Protein AF-A0A944TTB0-F1 (afdb_monomer_lite)

Radius of gyration: 48.48 Å; chains: 1; bounding box: 102×84×119 Å

Secondary structure (DSSP, 8-state):
------S-HHHHHHHHHHHHHHHHHHHHTS----------PPPPPPPPPPPPPTT--------------------------S----------HHHHHHHHHHHHHHHHHHHHHHHHHHHHHHHSTTSHHHHHHHHHHHHHHHHHHHHHHHHHHHHHHHHHHHHH-HHHHHHHHHHHH----TT---------------

Foldseek 3Di:
DDDDDDDCVVVVVVVVVVVVVVVVVVVVVPDDDDDDDDDDDDDDDDDDDDDDDPVPDDPPDPDDDDDDDPDDDDDPPDDDDDDDDPDPPPPDVVNVVVVVVVVVVVVVVVVVVVVVVVVCQCPPCVHPVNVVVVVVVVVVVVVVVVVVVVVVVVVVVVVVCCVPPPVSVQVCCCVPVVDDDPPDDDDDDPPDPPPPDD

pLDDT: mean 72.45, std 17.3, range [36.44, 96.12]

Sequence (198 aa):
MDASFESSAPKSRLQKAVERNRAKQARRGSTSPAPPKKSWSLPKRPTRKSVARAGDVEFEDTSRPALRSRARATGNVSYQTASSPPARKRYSAAATNAASKSIDFLIKGIWIFAFILILRLIFSGGGVLDYYHQQKAYQEKLGDFTSIGIENQELVIENEKIRHNKRFQKKLVRDHLGFIASDEFLILFPKGKGKKSI

Structure (mmCIF, N/CA/C/O backbone):
data_AF-A0A944TTB0-F1
#
_entry.id   AF-A0A944TTB0-F1
#
loop_
_atom_site.group_PDB
_atom_site.id
_atom_site.type_symbol
_atom_site.label_atom_id
_atom_site.label_alt_id
_atom_site.label_comp_id
_atom_site.label_asym_id
_atom_site.label_entity_id
_atom_site.label_seq_id
_atom_site.pdbx_PDB_ins_code
_atom_site.Cartn_x
_atom_site.Cartn_y
_atom_site.Cartn_z
_atom_site.occupancy
_atom_site.B_iso_or_equiv
_atom_site.auth_seq_id
_atom_site.auth_comp_id
_atom_site.auth_asym_id
_atom_site.auth_atom_id
_atom_site.pdbx_PDB_model_num
ATOM 1 N N . MET A 1 1 ? -5.629 -36.376 34.197 1.00 42.94 1 MET A N 1
ATOM 2 C CA . MET A 1 1 ? -4.837 -37.060 33.160 1.00 42.94 1 MET A CA 1
ATOM 3 C C . MET A 1 1 ? -5.826 -37.530 32.110 1.00 42.94 1 MET A C 1
ATOM 5 O O . MET A 1 1 ? -6.865 -38.042 32.499 1.00 42.94 1 MET A O 1
ATOM 9 N N . ASP A 1 2 ? -5.496 -37.257 30.848 1.00 36.44 2 ASP A N 1
ATOM 10 C CA . ASP A 1 2 ? -6.114 -37.729 29.595 1.00 36.44 2 ASP A CA 1
ATOM 11 C C . ASP A 1 2 ? -7.466 -37.088 29.204 1.00 36.44 2 ASP A C 1
ATOM 13 O O . ASP A 1 2 ? -8.487 -37.306 29.839 1.00 36.44 2 ASP A O 1
ATOM 17 N N . ALA A 1 3 ? -7.535 -36.094 28.309 1.00 43.66 3 ALA A N 1
ATOM 18 C CA . ALA A 1 3 ? -7.149 -35.995 26.886 1.00 43.66 3 ALA A CA 1
ATOM 19 C C . ALA A 1 3 ? -8.325 -36.275 25.918 1.00 43.66 3 ALA A C 1
ATOM 21 O O . ALA A 1 3 ? -8.622 -37.404 25.559 1.00 43.66 3 ALA A O 1
ATOM 22 N N . SER A 1 4 ? -8.948 -35.178 25.473 1.00 49.94 4 SER A N 1
ATOM 23 C CA . SER A 1 4 ? -9.151 -34.804 24.063 1.00 49.94 4 SER A CA 1
ATOM 24 C C . SER A 1 4 ? -9.665 -35.832 23.040 1.00 49.94 4 SER A C 1
ATOM 26 O O . SER A 1 4 ? -8.866 -36.483 22.378 1.00 49.94 4 SER A O 1
ATOM 28 N N . PHE A 1 5 ? -10.964 -35.787 22.731 1.00 48.12 5 PHE A N 1
ATOM 29 C CA . PHE A 1 5 ? -11.544 -35.899 21.374 1.00 48.12 5 PHE A CA 1
ATOM 30 C C . PHE A 1 5 ? -13.051 -35.621 21.544 1.00 48.12 5 PHE A C 1
ATOM 32 O O . PHE A 1 5 ? -13.672 -36.216 22.405 1.00 48.12 5 PHE A O 1
ATOM 39 N N . GLU A 1 6 ? -13.714 -34.654 20.906 1.00 52.66 6 GLU A N 1
ATOM 40 C CA . GLU A 1 6 ? -14.209 -34.797 19.537 1.00 52.66 6 GLU A CA 1
ATOM 41 C C . GLU A 1 6 ? -14.986 -33.514 19.148 1.00 52.66 6 GLU A C 1
ATOM 43 O O . GLU A 1 6 ? -16.137 -33.308 19.514 1.00 52.66 6 GLU A O 1
ATOM 48 N N . SER A 1 7 ? -14.337 -32.589 18.434 1.00 49.16 7 SER A N 1
ATOM 49 C CA . SER A 1 7 ? -14.981 -31.401 17.823 1.00 49.16 7 SER A CA 1
ATOM 50 C C . SER A 1 7 ? -14.286 -31.007 16.501 1.00 49.16 7 SER A C 1
ATOM 52 O O . SER A 1 7 ? -14.245 -29.856 16.069 1.00 49.16 7 SER A O 1
ATOM 54 N N . SER A 1 8 ? -13.680 -31.995 15.831 1.00 55.75 8 SER A N 1
ATOM 55 C CA . SER A 1 8 ? -12.834 -31.798 14.639 1.00 55.75 8 SER A CA 1
ATOM 56 C C . SER A 1 8 ? -13.488 -32.263 13.325 1.00 55.75 8 SER A C 1
ATOM 58 O O . SER A 1 8 ? -12.935 -32.072 12.245 1.00 55.75 8 SER A O 1
ATOM 60 N N . ALA A 1 9 ? -14.692 -32.842 13.356 1.00 57.81 9 ALA A N 1
ATOM 61 C CA . ALA A 1 9 ? -15.311 -33.418 12.157 1.00 57.81 9 ALA A CA 1
ATOM 62 C C . ALA A 1 9 ? -15.652 -32.402 11.033 1.00 57.81 9 ALA A C 1
ATOM 64 O O . ALA A 1 9 ? -15.358 -32.694 9.870 1.00 57.81 9 ALA A O 1
ATOM 65 N N . PRO A 1 10 ? -16.224 -31.205 11.300 1.00 57.25 10 PRO A N 1
ATOM 66 C CA . PRO A 1 10 ? -16.542 -30.259 10.225 1.00 57.25 10 PRO A CA 1
ATOM 67 C C . PRO A 1 10 ? -15.304 -29.494 9.732 1.00 57.25 10 PRO A C 1
ATOM 69 O O . PRO A 1 10 ? -15.173 -29.241 8.533 1.00 57.25 10 PRO A O 1
ATOM 72 N N . LYS A 1 11 ? -14.355 -29.188 10.629 1.00 62.72 11 LYS A N 1
ATOM 73 C CA . LYS A 1 11 ? -13.096 -28.508 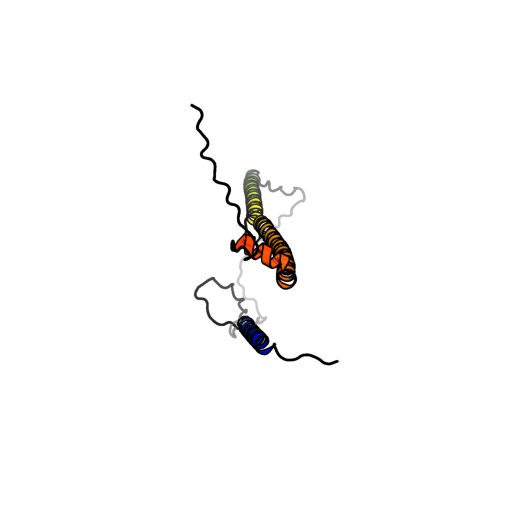10.285 1.00 62.72 11 LYS A CA 1
ATOM 74 C C . LYS A 1 11 ? -12.167 -29.414 9.471 1.00 62.72 11 LYS A C 1
ATOM 76 O O . LYS A 1 11 ? -11.606 -28.947 8.481 1.00 62.72 11 LYS A O 1
ATOM 81 N N . SER A 1 12 ? -12.084 -30.710 9.794 1.00 67.75 12 SER A N 1
ATOM 82 C CA . SER A 1 12 ? -11.282 -31.659 9.007 1.00 67.75 12 SER A CA 1
ATOM 83 C C . SER A 1 12 ? -11.890 -31.930 7.629 1.00 67.75 12 SER A C 1
ATOM 85 O O . SER A 1 12 ? -11.157 -32.058 6.650 1.00 67.75 12 SER A O 1
ATOM 87 N N . ARG A 1 13 ? -13.228 -31.937 7.501 1.00 70.94 13 ARG A N 1
ATOM 88 C CA . ARG A 1 13 ? -13.914 -32.042 6.200 1.00 70.94 13 ARG A CA 1
ATOM 89 C C . ARG A 1 13 ? -13.636 -30.837 5.304 1.00 70.94 13 ARG A C 1
ATOM 91 O O . ARG A 1 13 ? -13.361 -31.029 4.120 1.00 70.94 13 ARG A O 1
ATOM 98 N N . LEU A 1 14 ? -13.660 -29.624 5.862 1.00 77.69 14 LEU A N 1
ATOM 99 C CA . LEU A 1 14 ? -13.344 -28.400 5.123 1.00 77.69 14 LEU A CA 1
ATOM 100 C C . LEU A 1 14 ? -11.871 -28.382 4.683 1.00 77.69 14 LEU A C 1
ATOM 102 O O . LEU A 1 14 ? -11.581 -28.146 3.513 1.00 77.69 14 LEU A O 1
ATOM 106 N N . GLN A 1 15 ? -10.947 -28.726 5.585 1.00 79.69 15 GLN A N 1
ATOM 107 C CA . GLN A 1 15 ? -9.518 -28.834 5.273 1.00 79.69 15 GLN A CA 1
ATOM 108 C C . GLN A 1 15 ? -9.253 -29.895 4.198 1.00 79.69 15 GLN A C 1
ATOM 110 O O . GLN A 1 15 ? -8.575 -29.617 3.214 1.00 79.69 15 GLN A O 1
ATOM 115 N N . LYS A 1 16 ? -9.890 -31.068 4.296 1.00 84.75 16 LYS A N 1
ATOM 116 C CA . LYS A 1 16 ? -9.790 -32.138 3.292 1.00 84.75 16 LYS A CA 1
ATOM 117 C C . LYS A 1 16 ? -10.358 -31.727 1.927 1.00 84.75 16 LYS A C 1
ATOM 119 O O . LYS A 1 16 ? -9.854 -32.173 0.896 1.00 84.75 16 LYS A O 1
ATOM 124 N N . ALA A 1 17 ? -11.383 -30.872 1.892 1.00 79.38 17 ALA A N 1
ATOM 125 C CA . ALA A 1 17 ? -11.927 -30.319 0.651 1.00 79.38 17 ALA A CA 1
ATOM 126 C C . ALA A 1 17 ? -10.980 -29.288 0.009 1.00 79.38 17 ALA A C 1
ATOM 128 O O . ALA A 1 17 ? -10.779 -29.314 -1.209 1.00 79.38 17 ALA A O 1
ATOM 129 N N . VAL A 1 18 ? -10.356 -28.430 0.821 1.00 84.06 18 VAL A N 1
ATOM 130 C CA . VAL A 1 18 ? -9.364 -27.438 0.375 1.00 84.06 18 VAL A CA 1
ATOM 131 C C . VAL A 1 18 ? -8.094 -28.124 -0.144 1.00 84.06 18 VAL A C 1
ATOM 133 O O . VAL A 1 18 ? -7.641 -27.809 -1.245 1.00 84.06 18 VAL A O 1
ATOM 136 N N . GLU A 1 19 ? -7.586 -29.132 0.569 1.00 85.00 19 GLU A N 1
ATOM 137 C CA . GLU A 1 19 ? -6.427 -29.949 0.173 1.00 85.00 19 GLU A CA 1
ATOM 138 C C . GLU A 1 19 ? -6.661 -30.626 -1.190 1.00 85.00 19 GLU A C 1
ATOM 140 O O . GLU A 1 19 ? -5.833 -30.567 -2.103 1.00 85.00 19 GLU A O 1
ATOM 145 N N . ARG A 1 20 ? -7.856 -31.205 -1.378 1.00 82.38 20 ARG A N 1
ATOM 146 C CA . ARG A 1 20 ? -8.256 -31.856 -2.632 1.00 82.38 20 ARG A CA 1
ATOM 147 C C . ARG A 1 20 ? -8.339 -30.865 -3.798 1.00 82.38 20 ARG A C 1
ATOM 149 O O . ARG A 1 20 ? -7.977 -31.226 -4.918 1.00 82.38 20 ARG A O 1
ATOM 156 N N . ASN A 1 21 ? -8.802 -29.635 -3.569 1.00 85.69 21 ASN A N 1
ATOM 157 C CA . ASN A 1 21 ? -8.844 -28.601 -4.610 1.00 85.69 21 ASN A CA 1
ATOM 158 C C . ASN A 1 21 ? -7.447 -28.084 -4.970 1.00 85.69 21 ASN A C 1
ATOM 160 O O . ASN A 1 21 ? -7.147 -27.907 -6.152 1.00 85.69 21 ASN A O 1
ATOM 164 N N . ARG A 1 22 ? -6.562 -27.932 -3.982 1.00 84.62 22 ARG A N 1
ATOM 165 C CA . ARG A 1 22 ? -5.162 -27.545 -4.199 1.00 84.62 22 ARG A CA 1
ATOM 166 C C . ARG A 1 22 ? -4.407 -28.590 -5.027 1.00 84.62 22 ARG A C 1
ATOM 168 O O . ARG A 1 22 ? -3.727 -28.238 -5.988 1.00 84.62 22 ARG A O 1
ATOM 175 N N . ALA A 1 23 ? -4.620 -29.878 -4.748 1.00 80.31 23 ALA A N 1
ATOM 176 C CA . ALA A 1 23 ? -4.063 -30.978 -5.541 1.00 80.31 23 ALA A CA 1
ATOM 177 C C . ALA A 1 23 ? -4.594 -31.009 -6.990 1.00 80.31 23 ALA A C 1
ATOM 179 O O . ALA A 1 23 ? -3.847 -31.302 -7.926 1.00 80.31 23 ALA A O 1
ATOM 180 N N . LYS A 1 24 ? -5.874 -30.665 -7.204 1.00 78.12 24 LYS A N 1
ATOM 181 C CA . LYS A 1 24 ? -6.459 -30.533 -8.552 1.00 78.12 24 LYS A CA 1
ATOM 182 C C . LYS A 1 24 ? -5.853 -29.369 -9.340 1.00 78.12 24 LYS A C 1
ATOM 184 O O . LYS A 1 24 ? -5.654 -29.507 -10.544 1.00 78.12 24 LYS A O 1
ATOM 189 N N . GLN A 1 25 ? -5.540 -28.249 -8.687 1.00 71.81 25 GLN A N 1
ATOM 190 C CA . GLN A 1 25 ? -4.887 -27.107 -9.336 1.00 71.81 25 GLN A CA 1
ATOM 191 C C . GLN A 1 25 ? -3.411 -27.384 -9.649 1.00 71.81 25 GLN A C 1
ATOM 193 O O . GLN A 1 25 ? -2.968 -27.074 -10.751 1.00 71.81 25 GLN A O 1
ATOM 198 N N . ALA A 1 26 ? -2.683 -28.063 -8.758 1.00 71.31 26 ALA A N 1
ATOM 199 C CA . ALA A 1 26 ? -1.299 -28.475 -9.008 1.00 71.31 26 ALA A CA 1
ATOM 200 C C . ALA A 1 26 ? -1.175 -29.422 -10.218 1.00 71.31 26 ALA A C 1
ATOM 202 O O . ALA A 1 26 ? -0.253 -29.297 -11.019 1.00 71.31 26 ALA A O 1
ATOM 203 N N . ARG A 1 27 ? -2.153 -30.318 -10.415 1.00 66.62 27 ARG A N 1
ATOM 204 C CA . ARG A 1 27 ? -2.207 -31.222 -11.578 1.00 66.62 27 ARG A CA 1
ATOM 205 C C . ARG A 1 27 ? -2.592 -30.542 -12.895 1.00 66.62 27 ARG A C 1
ATOM 207 O O . ARG A 1 27 ? -2.283 -31.076 -13.953 1.00 66.62 27 ARG A O 1
ATOM 214 N N . ARG A 1 28 ? -3.227 -29.364 -12.860 1.00 60.84 28 ARG A N 1
ATOM 215 C CA . ARG A 1 28 ? -3.479 -28.549 -14.066 1.00 60.84 28 ARG A CA 1
ATOM 216 C C . ARG A 1 28 ? -2.238 -27.777 -14.528 1.00 60.84 28 ARG A C 1
ATOM 218 O O . ARG A 1 28 ? -2.239 -27.274 -15.644 1.00 60.84 28 ARG A O 1
ATOM 225 N N . GLY A 1 29 ? -1.188 -27.708 -13.705 1.00 57.62 29 GLY A N 1
ATOM 226 C CA . GLY A 1 29 ? 0.079 -27.058 -14.046 1.00 57.62 29 GLY A CA 1
ATOM 227 C C . GLY A 1 29 ? 1.073 -27.928 -14.825 1.00 57.62 29 GLY A C 1
ATOM 228 O O . GLY A 1 29 ? 2.077 -27.396 -15.284 1.00 57.62 29 GLY A O 1
ATOM 229 N N . SER A 1 30 ? 0.832 -29.237 -14.991 1.00 62.19 30 SER A N 1
ATOM 230 C CA . SER A 1 30 ? 1.854 -30.170 -15.503 1.00 62.19 30 SER A CA 1
ATOM 231 C C . SER A 1 30 ? 1.468 -31.017 -16.722 1.00 62.19 30 SER A C 1
ATOM 233 O O . SER A 1 30 ? 2.174 -31.975 -17.027 1.00 62.19 30 SER A O 1
ATOM 235 N N . THR A 1 31 ? 0.418 -30.681 -17.484 1.00 46.56 31 THR A N 1
ATOM 236 C CA . THR A 1 31 ? 0.226 -31.232 -18.846 1.00 46.56 31 THR A CA 1
ATOM 237 C C . THR A 1 31 ? -0.669 -30.320 -19.696 1.00 46.56 31 THR A C 1
ATOM 239 O O . THR A 1 31 ? -1.863 -30.202 -19.438 1.00 46.56 31 THR A O 1
ATOM 242 N N . SER A 1 32 ? -0.093 -29.675 -20.715 1.00 58.41 32 SER A N 1
ATOM 243 C CA . SER A 1 32 ? -0.820 -29.037 -21.831 1.00 58.41 32 SER A CA 1
ATOM 244 C C . SER A 1 32 ? -0.973 -30.046 -22.978 1.00 58.41 32 SER A C 1
ATOM 246 O O . SER A 1 32 ? -0.049 -30.841 -23.177 1.00 58.41 32 SER A O 1
ATOM 248 N N . PRO A 1 33 ? -2.120 -30.098 -23.687 1.00 53.12 33 PRO A N 1
ATOM 249 C CA . PRO A 1 33 ? -2.152 -29.676 -25.113 1.00 53.12 33 PRO A CA 1
ATOM 250 C C . PRO A 1 33 ? -3.535 -29.067 -25.517 1.00 53.12 33 PRO A C 1
ATOM 252 O O . PRO A 1 33 ? -4.515 -29.309 -24.825 1.00 53.12 33 PRO A O 1
ATOM 255 N N . ALA A 1 34 ? -3.809 -28.270 -26.566 1.00 49.34 34 ALA A N 1
ATOM 256 C CA . ALA A 1 34 ? -3.260 -27.957 -27.902 1.00 49.34 34 ALA A CA 1
ATOM 257 C C . ALA A 1 34 ? -3.913 -26.623 -28.429 1.00 49.34 34 ALA A C 1
ATOM 259 O O . ALA A 1 34 ? -4.622 -25.969 -27.667 1.00 49.34 34 ALA A O 1
ATOM 260 N N . PRO A 1 35 ? -3.881 -26.278 -29.740 1.00 51.03 35 PRO A N 1
ATOM 261 C CA . PRO A 1 35 ? -2.804 -25.678 -30.534 1.00 51.03 35 PRO A CA 1
ATOM 262 C C . PRO A 1 35 ? -3.027 -24.172 -30.874 1.00 51.03 35 PRO A C 1
ATOM 264 O O . PRO A 1 35 ? -4.168 -23.719 -30.988 1.00 51.03 35 PRO A O 1
ATOM 267 N N . PRO A 1 36 ? -1.961 -23.395 -31.159 1.00 50.88 36 PRO A N 1
ATOM 268 C CA . PRO A 1 36 ? -2.070 -22.041 -31.709 1.00 50.88 36 PRO A CA 1
ATOM 269 C C . PRO A 1 36 ? -2.152 -22.026 -33.250 1.00 50.88 36 PRO A C 1
ATOM 271 O O . PRO A 1 36 ? -1.361 -22.668 -33.943 1.00 50.88 36 PRO A O 1
ATOM 274 N N . LYS A 1 37 ? -3.090 -21.243 -33.804 1.00 51.69 37 LYS A N 1
ATOM 275 C CA . LYS A 1 37 ? -3.159 -20.898 -35.236 1.00 51.69 37 LYS A CA 1
ATOM 276 C C . LYS A 1 37 ? -2.364 -19.613 -35.520 1.00 51.69 37 LYS A C 1
ATOM 278 O O . LYS A 1 37 ? -2.639 -18.605 -34.884 1.00 51.69 37 LYS A O 1
ATOM 283 N N . LYS A 1 38 ? -1.515 -19.680 -36.566 1.00 43.84 38 LYS A N 1
ATOM 284 C CA . LYS A 1 38 ? -0.894 -18.605 -37.388 1.00 43.84 38 LYS A CA 1
ATOM 285 C C . LYS A 1 38 ? 0.007 -17.586 -36.661 1.00 43.84 38 LYS A C 1
ATOM 287 O O . LYS A 1 38 ? -0.393 -16.990 -35.682 1.00 43.84 38 LYS A O 1
ATOM 292 N N . SER A 1 39 ? 1.190 -17.198 -37.127 1.00 51.62 39 SER A N 1
ATOM 293 C CA . SER A 1 39 ? 2.118 -17.638 -38.179 1.00 51.62 39 SER A CA 1
ATOM 294 C C . SER A 1 39 ? 3.292 -16.656 -38.092 1.00 51.62 39 SER A C 1
ATOM 296 O O . SER A 1 39 ? 3.154 -15.530 -38.558 1.00 51.62 39 SER A O 1
ATOM 298 N N . TRP A 1 40 ? 4.413 -17.045 -37.486 1.00 44.84 40 TRP A N 1
ATOM 299 C CA . TRP A 1 40 ? 5.688 -16.332 -37.614 1.00 44.84 40 TRP A CA 1
ATOM 300 C C . TRP A 1 40 ? 6.760 -17.356 -37.993 1.00 44.84 40 TRP A C 1
ATOM 302 O O . TRP A 1 40 ? 6.832 -18.454 -37.446 1.00 44.84 40 TRP A O 1
ATOM 312 N N . SER A 1 41 ? 7.496 -17.003 -39.038 1.00 57.00 41 SER A N 1
ATOM 313 C CA . SER A 1 41 ? 8.452 -17.793 -39.811 1.00 57.00 41 SER A CA 1
ATOM 314 C C . SER A 1 41 ? 9.549 -18.466 -38.981 1.00 57.00 41 SER A C 1
ATOM 316 O O . SER A 1 41 ? 10.217 -17.813 -38.181 1.00 57.00 41 SER A O 1
ATOM 318 N N . LEU A 1 42 ? 9.788 -19.753 -39.250 1.00 54.38 42 LEU A N 1
ATOM 319 C CA . LEU A 1 42 ? 10.921 -20.521 -38.725 1.00 54.38 42 LEU A CA 1
ATOM 320 C C . LEU A 1 42 ? 12.261 -20.110 -39.376 1.00 54.38 42 LEU A C 1
ATOM 322 O O . LEU A 1 42 ? 12.286 -19.742 -40.553 1.00 54.38 42 LEU A O 1
ATOM 326 N N . PRO A 1 43 ? 13.386 -20.243 -38.647 1.00 55.84 43 PRO A N 1
ATOM 327 C CA . PRO A 1 43 ? 14.730 -20.045 -39.180 1.00 55.84 43 PRO A CA 1
ATOM 328 C C . PRO A 1 43 ? 15.150 -21.185 -40.125 1.00 55.84 43 PRO A C 1
ATOM 330 O O . PRO A 1 43 ? 14.714 -22.331 -39.997 1.00 55.84 43 PRO A O 1
ATOM 333 N N . LYS A 1 44 ? 16.025 -20.852 -41.086 1.00 51.75 44 LYS A N 1
ATOM 334 C CA . LYS A 1 44 ? 16.599 -21.759 -42.095 1.00 51.75 44 LYS A CA 1
ATOM 335 C C . LYS A 1 44 ? 17.172 -23.035 -41.464 1.00 51.75 44 LYS A C 1
ATOM 337 O O . LYS A 1 44 ? 18.087 -22.993 -40.647 1.00 51.75 44 LYS A O 1
ATOM 342 N N . ARG A 1 45 ? 16.675 -24.174 -41.942 1.00 56.56 45 ARG A N 1
ATOM 343 C CA . ARG A 1 45 ? 17.214 -25.520 -41.716 1.00 56.56 45 ARG A CA 1
ATOM 344 C C . ARG A 1 45 ? 18.630 -25.616 -42.321 1.00 56.56 45 ARG A C 1
ATOM 346 O O . ARG A 1 45 ? 18.789 -25.206 -43.472 1.00 56.56 45 ARG A O 1
ATOM 353 N N . PRO A 1 46 ? 19.646 -26.165 -41.631 1.00 59.00 46 PRO A N 1
ATOM 354 C CA . PRO A 1 46 ? 20.928 -26.449 -42.267 1.00 59.00 46 PRO A CA 1
ATOM 355 C C . PRO A 1 46 ? 20.746 -27.584 -43.282 1.00 59.00 46 PRO A C 1
ATOM 357 O O . PRO A 1 46 ? 20.293 -28.682 -42.949 1.00 59.00 46 PRO A O 1
ATOM 360 N N . THR A 1 47 ? 21.062 -27.306 -44.542 1.00 59.53 47 THR A N 1
ATOM 361 C CA . THR A 1 47 ? 21.081 -28.293 -45.619 1.00 59.53 47 THR A CA 1
ATOM 362 C C . THR A 1 47 ? 22.286 -29.217 -45.439 1.00 59.53 47 THR A C 1
ATOM 364 O O . THR A 1 47 ? 23.432 -28.775 -45.371 1.00 59.53 47 THR A O 1
ATOM 367 N N . ARG A 1 48 ? 22.039 -30.530 -45.361 1.00 56.88 48 ARG A N 1
ATOM 368 C CA . ARG A 1 48 ? 23.090 -31.540 -45.541 1.00 56.88 48 ARG A CA 1
ATOM 369 C C . ARG A 1 48 ? 23.622 -31.423 -46.973 1.00 56.88 48 ARG A C 1
ATOM 371 O O . ARG A 1 48 ? 22.830 -31.406 -47.912 1.00 56.88 48 ARG A O 1
ATOM 378 N N . LYS A 1 49 ? 24.945 -31.349 -47.134 1.00 59.50 49 LYS A N 1
ATOM 379 C CA . LYS A 1 49 ? 25.613 -31.465 -48.439 1.00 59.50 49 LYS A CA 1
ATOM 380 C C . LYS A 1 49 ? 25.267 -32.834 -49.040 1.00 59.50 49 LYS A C 1
ATOM 382 O O . LYS A 1 49 ? 25.375 -33.841 -48.342 1.00 59.50 49 LYS A O 1
ATOM 387 N N . SER A 1 50 ? 24.815 -32.872 -50.292 1.00 61.22 50 SER A N 1
ATOM 388 C CA . SER A 1 50 ? 24.580 -34.127 -51.009 1.00 61.22 50 SER A CA 1
ATOM 389 C C . SER A 1 50 ? 25.913 -34.807 -51.316 1.00 61.22 50 SER A C 1
ATOM 391 O O . SER A 1 50 ? 26.841 -34.155 -51.791 1.00 61.22 50 SER A O 1
ATOM 393 N N . VAL A 1 51 ? 25.996 -36.107 -51.049 1.00 62.41 51 VAL A N 1
ATOM 394 C CA . VAL A 1 51 ? 27.113 -36.967 -51.462 1.00 62.41 51 VAL A CA 1
ATOM 395 C C . VAL A 1 51 ? 27.045 -37.168 -52.983 1.00 62.41 51 VAL A C 1
ATOM 397 O O . VAL A 1 51 ? 25.945 -37.210 -53.540 1.00 62.41 51 VAL A O 1
ATOM 400 N N . ALA A 1 52 ? 28.209 -37.229 -53.635 1.00 57.72 52 ALA A N 1
ATOM 401 C CA . ALA A 1 52 ? 28.374 -37.319 -55.086 1.00 57.72 52 ALA A CA 1
ATOM 402 C C . ALA A 1 52 ? 27.506 -38.424 -55.721 1.00 57.72 52 ALA A C 1
ATOM 404 O O . ALA A 1 52 ? 27.375 -39.520 -55.172 1.00 57.72 52 ALA A O 1
ATOM 405 N N . ARG A 1 53 ? 26.905 -38.129 -56.881 1.00 69.94 53 ARG A N 1
ATOM 406 C CA . ARG A 1 53 ? 26.204 -39.123 -57.704 1.00 69.94 53 ARG A CA 1
ATOM 407 C C . ARG A 1 53 ? 27.224 -39.883 -58.551 1.00 69.94 53 ARG A C 1
ATOM 409 O O . ARG A 1 53 ? 28.228 -39.317 -58.965 1.00 69.94 53 ARG A O 1
ATOM 416 N N . ALA A 1 54 ? 26.928 -41.146 -58.854 1.00 59.22 54 ALA A N 1
ATOM 417 C CA . ALA A 1 54 ? 27.798 -42.082 -59.576 1.00 59.22 54 ALA A CA 1
ATOM 418 C C . ALA A 1 54 ? 28.159 -41.691 -61.034 1.00 59.22 54 ALA A C 1
ATOM 420 O O . ALA A 1 54 ? 28.734 -42.506 -61.743 1.00 59.22 54 ALA A O 1
ATOM 421 N N . GLY A 1 55 ? 27.822 -40.477 -61.486 1.00 61.78 55 GLY A N 1
ATOM 422 C CA . GLY A 1 55 ? 28.205 -39.930 -62.792 1.00 61.78 55 GLY A CA 1
ATOM 423 C C . GLY A 1 55 ? 29.236 -38.795 -62.737 1.00 61.78 55 GLY A C 1
ATOM 424 O O . GLY A 1 55 ? 29.715 -38.400 -63.789 1.00 61.78 55 GLY A O 1
ATOM 425 N N . ASP A 1 56 ? 29.596 -38.299 -61.544 1.00 59.59 56 ASP A N 1
ATOM 426 C CA . ASP A 1 56 ? 30.476 -37.125 -61.376 1.00 59.59 56 ASP A CA 1
ATOM 427 C C . ASP A 1 56 ? 31.870 -37.489 -60.828 1.00 59.59 56 ASP A C 1
ATOM 429 O O . ASP A 1 56 ? 32.543 -36.667 -60.207 1.00 59.59 56 ASP A O 1
ATOM 433 N N . VAL A 1 57 ? 32.308 -38.736 -61.019 1.00 55.50 57 VAL A N 1
ATOM 434 C CA . VAL A 1 57 ? 33.659 -39.181 -60.643 1.00 55.50 57 VAL A CA 1
ATOM 435 C C . VAL A 1 57 ? 34.468 -39.374 -61.921 1.00 55.50 57 VAL A C 1
ATOM 437 O O . VAL A 1 57 ? 34.633 -40.487 -62.412 1.00 55.50 57 VAL A O 1
ATOM 440 N N . GLU A 1 58 ? 34.912 -38.264 -62.506 1.00 55.84 58 GLU A N 1
ATOM 441 C CA . GLU A 1 58 ? 35.887 -38.291 -63.594 1.00 55.84 58 GLU A CA 1
ATOM 442 C C . GLU A 1 58 ? 37.244 -38.666 -62.980 1.00 55.84 58 GLU A C 1
ATOM 444 O O . GLU A 1 58 ? 37.826 -37.911 -62.199 1.00 55.84 58 GLU A O 1
ATOM 449 N N . PHE A 1 59 ? 37.691 -39.895 -63.242 1.00 45.25 59 PHE A N 1
ATOM 450 C CA . PHE A 1 59 ? 39.016 -40.360 -62.854 1.00 45.25 59 PHE A CA 1
ATOM 451 C C . PHE A 1 59 ? 40.049 -39.613 -63.702 1.00 45.25 59 PHE A C 1
ATOM 453 O O . PHE A 1 59 ? 40.049 -39.724 -64.927 1.00 45.25 59 PHE A O 1
ATOM 460 N N . GLU A 1 60 ? 40.917 -38.845 -63.045 1.00 49.59 60 GLU A N 1
ATOM 461 C CA . GLU A 1 60 ? 42.097 -38.234 -63.656 1.00 49.59 60 GLU A CA 1
ATOM 462 C C . GLU A 1 60 ? 43.039 -39.352 -64.123 1.00 49.59 60 GLU A C 1
ATOM 464 O O . GLU A 1 60 ? 43.856 -39.869 -63.360 1.00 49.59 60 GLU A O 1
ATOM 469 N N . ASP A 1 61 ? 42.888 -39.765 -65.380 1.00 40.50 61 ASP A N 1
ATOM 470 C CA . ASP A 1 61 ? 43.803 -40.699 -66.016 1.00 40.50 61 ASP A CA 1
ATOM 471 C C . ASP A 1 61 ? 45.008 -39.909 -66.540 1.00 40.50 61 ASP A C 1
ATOM 473 O O . ASP A 1 61 ? 44.956 -39.159 -67.521 1.00 40.50 61 ASP A O 1
ATOM 477 N N . THR A 1 62 ? 46.119 -40.033 -65.821 1.00 51.44 62 THR A N 1
ATOM 478 C CA . THR A 1 62 ? 47.430 -39.518 -66.204 1.00 51.44 62 THR A CA 1
ATOM 479 C C . THR A 1 62 ? 47.919 -40.205 -67.476 1.00 51.44 62 THR A C 1
ATOM 481 O O . THR A 1 62 ? 48.666 -41.174 -67.405 1.00 51.44 62 THR A O 1
ATOM 484 N N . SER A 1 63 ? 47.566 -39.688 -68.656 1.00 45.25 63 SER A N 1
ATOM 485 C CA . SER A 1 63 ? 48.426 -39.784 -69.843 1.00 45.25 63 SER A CA 1
ATOM 486 C C . SER A 1 63 ? 47.969 -38.894 -71.012 1.00 45.25 63 SER A C 1
ATOM 488 O O . SER A 1 63 ? 46.919 -39.091 -71.608 1.00 45.25 63 SER A O 1
ATOM 490 N N . ARG A 1 64 ? 48.893 -38.007 -71.420 1.00 40.56 64 ARG A N 1
ATOM 491 C CA . ARG A 1 64 ? 49.005 -37.254 -72.695 1.00 40.56 64 ARG A CA 1
ATOM 492 C C . ARG A 1 64 ? 48.412 -35.831 -72.752 1.00 40.56 64 ARG A C 1
ATOM 494 O O . ARG A 1 64 ? 47.206 -35.647 -72.630 1.00 40.56 64 ARG A O 1
ATOM 501 N N . PRO A 1 65 ? 49.248 -34.811 -73.054 1.00 46.19 65 PRO A N 1
ATOM 502 C CA . PRO A 1 65 ? 48.793 -33.446 -73.269 1.00 46.19 65 PRO A CA 1
ATOM 503 C C . PRO A 1 65 ? 48.448 -33.230 -74.749 1.00 46.19 65 PRO A C 1
ATOM 505 O O . PRO A 1 65 ? 49.308 -33.350 -75.621 1.00 46.19 65 PRO A O 1
ATOM 508 N N . ALA A 1 66 ? 47.205 -32.853 -75.044 1.00 43.25 66 ALA A N 1
ATOM 509 C CA . ALA A 1 66 ? 46.815 -32.343 -76.356 1.00 43.25 66 ALA A CA 1
ATOM 510 C C . ALA A 1 66 ? 46.363 -30.882 -76.230 1.00 43.25 66 ALA A C 1
ATOM 512 O O . ALA A 1 66 ? 45.210 -30.571 -75.945 1.00 43.25 66 ALA A O 1
ATOM 513 N N . LEU A 1 67 ? 47.346 -29.994 -76.401 1.00 50.44 67 LEU A N 1
ATOM 514 C CA . LEU A 1 67 ? 47.261 -28.702 -77.087 1.00 50.44 67 LEU A CA 1
ATOM 515 C C . LEU A 1 67 ? 45.865 -28.063 -77.190 1.00 50.44 67 LEU A C 1
ATOM 517 O O . LEU A 1 67 ? 45.160 -28.222 -78.185 1.00 50.44 67 LEU A O 1
ATOM 521 N N . ARG A 1 68 ? 45.558 -27.175 -76.241 1.00 46.91 68 ARG A N 1
ATOM 522 C CA . ARG A 1 68 ? 44.797 -25.954 -76.539 1.00 46.91 68 ARG A CA 1
ATOM 523 C C . ARG A 1 68 ? 45.507 -24.747 -75.943 1.00 46.91 68 ARG A C 1
ATOM 525 O O . ARG A 1 68 ? 45.357 -24.385 -74.780 1.00 46.91 68 ARG A O 1
ATOM 532 N N . SER A 1 69 ? 46.329 -24.155 -76.797 1.00 48.19 69 SER A N 1
ATOM 533 C CA . SER A 1 69 ? 47.034 -22.895 -76.627 1.00 48.19 69 SER A CA 1
ATOM 534 C C . SER A 1 69 ? 46.060 -21.751 -76.334 1.00 48.19 69 SER A C 1
ATOM 536 O O . SER A 1 69 ? 45.418 -21.218 -77.238 1.00 48.19 69 SER A O 1
ATOM 538 N N . ARG A 1 70 ? 45.993 -21.320 -75.073 1.00 46.81 70 ARG A N 1
ATOM 539 C CA . ARG A 1 70 ? 45.577 -19.959 -74.734 1.00 46.81 70 ARG A CA 1
ATOM 540 C C . ARG A 1 70 ? 46.852 -19.149 -74.556 1.00 46.81 70 ARG A C 1
ATOM 542 O O . ARG A 1 70 ? 47.542 -19.295 -73.551 1.00 46.81 70 ARG A O 1
ATOM 549 N N . ALA A 1 71 ? 47.189 -18.368 -75.579 1.00 50.16 71 ALA A N 1
ATOM 550 C CA . ALA A 1 71 ? 48.337 -17.474 -75.578 1.00 50.16 71 ALA A CA 1
ATOM 551 C C . ALA A 1 71 ? 48.317 -16.611 -74.304 1.00 50.16 71 ALA A C 1
ATOM 553 O O . ALA A 1 71 ? 47.433 -15.775 -74.113 1.00 50.16 71 ALA A O 1
ATOM 554 N N . ARG A 1 72 ? 49.268 -16.857 -73.397 1.00 50.06 72 ARG A N 1
ATOM 555 C CA . ARG A 1 72 ? 49.565 -15.945 -72.295 1.00 50.06 72 ARG A CA 1
ATOM 556 C C . ARG A 1 72 ? 50.295 -14.758 -72.904 1.00 50.06 72 ARG A C 1
ATOM 558 O O . ARG A 1 72 ? 51.411 -14.914 -73.388 1.00 50.06 72 ARG A O 1
ATOM 565 N N . ALA A 1 73 ? 49.656 -13.592 -72.874 1.00 52.03 73 ALA A N 1
ATOM 566 C CA . ALA A 1 73 ? 50.350 -12.331 -73.064 1.00 52.03 73 ALA A CA 1
ATOM 567 C C . ALA A 1 73 ? 51.531 -12.292 -72.083 1.00 52.03 73 ALA A C 1
ATOM 569 O O . ALA A 1 73 ? 51.364 -12.512 -70.881 1.00 52.03 73 ALA A O 1
ATOM 570 N N . THR A 1 74 ? 52.727 -12.093 -72.621 1.00 58.81 74 THR A N 1
ATOM 571 C CA . THR A 1 74 ? 53.962 -11.912 -71.866 1.00 58.81 74 THR A CA 1
ATOM 572 C C . THR A 1 74 ? 53.774 -10.739 -70.912 1.00 58.81 74 THR A C 1
ATOM 574 O O . THR A 1 74 ? 53.589 -9.602 -71.342 1.00 58.81 74 THR A O 1
ATOM 577 N N . GLY A 1 75 ? 53.761 -11.022 -69.610 1.00 54.84 75 GLY A N 1
ATOM 578 C CA . GLY A 1 75 ? 53.751 -9.988 -68.587 1.00 54.84 75 GLY A CA 1
ATOM 579 C C . GLY A 1 75 ? 55.047 -9.194 -68.674 1.00 54.84 75 GLY A C 1
ATOM 580 O O . GLY A 1 75 ? 56.127 -9.769 -68.553 1.00 54.84 75 GLY A O 1
ATOM 581 N N . ASN A 1 76 ? 54.940 -7.882 -68.883 1.00 55.66 76 ASN A N 1
ATOM 582 C CA . ASN A 1 76 ? 56.064 -6.974 -68.702 1.00 55.66 76 ASN A CA 1
ATOM 583 C C . ASN A 1 76 ? 56.536 -7.084 -67.248 1.00 55.66 76 ASN A C 1
ATOM 585 O O . ASN A 1 76 ? 55.871 -6.610 -66.326 1.00 55.66 76 ASN A O 1
ATOM 589 N N . VAL A 1 77 ? 57.686 -7.720 -67.048 1.00 61.84 77 VAL A N 1
ATOM 590 C CA . VAL A 1 77 ? 58.405 -7.704 -65.776 1.00 61.84 77 VAL A CA 1
ATOM 591 C C . VAL A 1 77 ? 59.048 -6.326 -65.653 1.00 61.84 77 VAL A C 1
ATOM 593 O O . VAL A 1 77 ? 60.117 -6.062 -66.194 1.00 61.84 77 VAL A O 1
ATOM 596 N N . SER A 1 78 ? 58.344 -5.409 -64.992 1.00 60.88 78 SER A N 1
ATOM 597 C CA . SER A 1 78 ? 58.899 -4.124 -64.574 1.00 60.88 78 SER A CA 1
ATOM 598 C C . SER A 1 78 ? 59.671 -4.332 -63.271 1.00 60.88 78 SER A C 1
ATOM 600 O O . SER A 1 78 ? 59.088 -4.668 -62.239 1.00 60.88 78 SER A O 1
ATOM 602 N N . TYR A 1 79 ? 60.990 -4.153 -63.326 1.00 57.62 79 TYR A N 1
ATOM 603 C CA . TYR A 1 79 ? 61.839 -4.088 -62.143 1.00 57.62 79 TYR A CA 1
ATOM 604 C C . TYR A 1 79 ? 61.559 -2.763 -61.428 1.00 57.62 79 TYR A C 1
ATOM 606 O O . TYR A 1 79 ? 61.922 -1.695 -61.919 1.00 57.62 79 TYR A O 1
ATOM 614 N N . GLN A 1 80 ? 60.878 -2.821 -60.282 1.00 54.94 80 GLN A N 1
ATOM 615 C CA . GLN A 1 80 ? 60.705 -1.649 -59.429 1.00 54.94 80 GLN A CA 1
ATOM 616 C C . GLN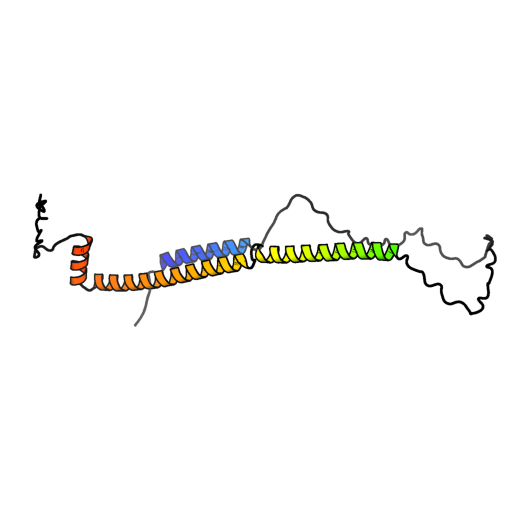 A 1 80 ? 62.059 -1.288 -58.818 1.00 54.94 80 GLN A C 1
ATOM 618 O O . GLN A 1 80 ? 62.539 -1.944 -57.896 1.00 54.94 80 GLN A O 1
ATOM 623 N N . THR A 1 81 ? 62.683 -0.235 -59.340 1.00 50.16 81 THR A N 1
ATOM 624 C CA . THR A 1 81 ? 63.774 0.451 -58.653 1.00 50.16 81 THR A CA 1
ATOM 625 C C . THR A 1 81 ? 63.188 1.099 -57.402 1.00 50.16 81 THR A C 1
ATOM 627 O O . THR A 1 81 ? 62.252 1.897 -57.489 1.00 50.16 81 THR A O 1
ATOM 630 N N . ALA A 1 82 ? 63.699 0.730 -56.233 1.00 60.72 82 ALA A N 1
ATOM 631 C CA . ALA A 1 82 ? 63.271 1.281 -54.958 1.00 60.72 82 ALA A CA 1
ATOM 632 C C . ALA A 1 82 ? 63.516 2.798 -54.910 1.00 60.72 82 ALA A C 1
ATOM 634 O O . ALA A 1 82 ? 64.652 3.223 -54.747 1.00 60.72 82 ALA A O 1
ATOM 635 N N . SER A 1 83 ? 62.458 3.601 -55.055 1.00 57.94 83 SER A N 1
ATOM 636 C CA . SER A 1 83 ? 62.287 4.903 -54.390 1.00 57.94 83 SER A CA 1
ATOM 637 C C . SER A 1 83 ? 60.958 5.536 -54.815 1.00 57.94 83 SER A C 1
ATOM 639 O O . SER A 1 83 ? 60.874 6.322 -55.757 1.00 57.94 83 SER A O 1
ATOM 641 N N . SER A 1 84 ? 59.879 5.184 -54.124 1.00 58.44 84 SER A N 1
ATOM 642 C CA . SER A 1 84 ? 58.754 6.102 -53.936 1.00 58.44 84 SER A CA 1
ATOM 643 C C . SER A 1 84 ? 57.934 5.645 -52.735 1.00 58.44 84 SER A C 1
ATOM 645 O O . SER A 1 84 ? 57.576 4.467 -52.666 1.00 58.44 84 SER A O 1
ATOM 647 N N . PRO A 1 85 ? 57.639 6.530 -51.764 1.00 61.34 85 PRO A N 1
ATOM 648 C CA . PRO A 1 85 ? 56.759 6.166 -50.665 1.00 61.34 85 PRO A CA 1
ATOM 649 C C . PRO A 1 85 ? 55.376 5.802 -51.229 1.00 61.34 85 PRO A C 1
ATOM 651 O O . PRO A 1 85 ? 54.941 6.412 -52.212 1.00 61.34 85 PRO A O 1
ATOM 654 N N . PRO A 1 86 ? 54.661 4.831 -50.628 1.00 60.16 86 PRO A N 1
ATOM 655 C CA . PRO A 1 86 ? 53.335 4.467 -51.100 1.00 60.16 86 PRO A CA 1
ATOM 656 C C . PRO A 1 86 ? 52.456 5.714 -51.071 1.00 60.16 86 PRO A C 1
ATOM 658 O O . PRO A 1 86 ? 52.349 6.382 -50.037 1.00 60.16 86 PRO A O 1
ATOM 661 N N . ALA A 1 87 ? 51.847 6.041 -52.213 1.00 60.16 87 ALA A N 1
ATOM 662 C CA . ALA A 1 87 ? 50.886 7.124 -52.312 1.00 60.16 87 ALA A CA 1
ATOM 663 C C . ALA A 1 87 ? 49.825 6.910 -51.228 1.00 60.16 87 ALA A C 1
ATOM 665 O O . ALA A 1 87 ? 49.011 5.987 -51.306 1.00 60.16 87 ALA A O 1
ATOM 666 N N . ARG A 1 88 ? 49.866 7.733 -50.171 1.00 62.22 88 ARG A N 1
ATOM 667 C CA . ARG A 1 88 ? 48.833 7.731 -49.139 1.00 62.22 88 ARG A CA 1
ATOM 668 C C . ARG A 1 88 ? 47.532 8.012 -49.874 1.00 62.22 88 ARG A C 1
ATOM 670 O O . ARG A 1 88 ? 47.349 9.126 -50.365 1.00 62.22 88 ARG A O 1
ATOM 677 N N . LYS A 1 89 ? 46.652 7.008 -49.984 1.00 61.19 89 LYS A N 1
ATOM 678 C CA . LYS A 1 89 ? 45.270 7.208 -50.422 1.00 61.19 89 LYS A CA 1
ATOM 679 C C . LYS A 1 89 ? 44.703 8.290 -49.513 1.00 61.19 89 LYS A C 1
ATOM 681 O O . LYS A 1 89 ? 44.402 8.034 -48.349 1.00 61.19 89 LYS A O 1
ATOM 686 N N . ARG A 1 90 ? 44.640 9.520 -50.023 1.00 57.41 90 ARG A N 1
ATOM 687 C CA . ARG A 1 90 ? 43.931 10.612 -49.373 1.00 57.41 90 ARG A CA 1
ATOM 688 C C . ARG A 1 90 ? 42.472 10.199 -49.439 1.00 57.41 90 ARG A C 1
ATOM 690 O O . ARG A 1 90 ? 41.829 10.386 -50.468 1.00 57.41 90 ARG A O 1
ATOM 697 N N . TYR A 1 91 ? 41.984 9.545 -48.385 1.00 57.34 91 TYR A N 1
ATOM 698 C CA . TYR A 1 91 ? 40.551 9.430 -48.160 1.00 57.34 91 TYR A CA 1
ATOM 699 C C . TYR A 1 91 ? 40.008 10.846 -48.319 1.00 57.34 91 TYR A C 1
ATOM 701 O O . TYR A 1 91 ? 40.498 11.771 -47.666 1.00 57.34 91 TYR A O 1
ATOM 709 N N . SER A 1 92 ? 39.127 11.047 -49.298 1.00 58.31 92 SER A N 1
ATOM 710 C CA . SER A 1 92 ? 38.636 12.384 -49.592 1.00 58.31 92 SER A CA 1
ATOM 711 C C . SER A 1 92 ? 37.987 12.923 -48.321 1.00 58.31 92 SER A C 1
ATOM 713 O O . SER A 1 92 ? 37.215 12.219 -47.667 1.00 58.31 92 SER A O 1
ATOM 715 N N . ALA A 1 93 ? 38.300 14.166 -47.949 1.00 58.25 93 ALA A N 1
ATOM 716 C CA . ALA A 1 93 ? 37.709 14.794 -46.767 1.00 58.25 93 ALA A CA 1
ATOM 717 C C . ALA A 1 93 ? 36.165 14.762 -46.823 1.00 58.25 93 ALA A C 1
ATOM 719 O O . ALA A 1 93 ? 35.490 14.715 -45.802 1.00 58.25 93 ALA A O 1
ATOM 720 N N . ALA A 1 94 ? 35.588 14.702 -48.029 1.00 58.00 94 ALA A N 1
ATOM 721 C CA . ALA A 1 94 ? 34.162 14.490 -48.250 1.00 58.00 94 ALA A CA 1
ATOM 722 C C . ALA A 1 94 ? 33.653 13.126 -47.737 1.00 58.00 94 ALA A C 1
ATOM 724 O O . ALA A 1 94 ? 32.582 13.077 -47.135 1.00 58.00 94 ALA A O 1
ATOM 725 N N . ALA A 1 95 ? 34.411 12.038 -47.916 1.00 58.88 95 ALA A N 1
ATOM 726 C CA . ALA A 1 95 ? 34.047 10.713 -47.411 1.00 58.88 95 ALA A CA 1
ATOM 727 C C . ALA A 1 95 ? 34.149 10.636 -45.880 1.00 58.88 95 ALA A C 1
ATOM 729 O O . ALA A 1 95 ? 33.279 10.054 -45.235 1.00 58.88 95 ALA A O 1
ATOM 730 N N . THR A 1 96 ? 35.156 11.283 -45.281 1.00 61.38 96 THR A N 1
ATOM 731 C CA . THR A 1 96 ? 35.278 11.368 -43.816 1.00 61.38 96 THR A CA 1
ATOM 732 C C . THR A 1 96 ? 34.199 12.264 -43.205 1.00 61.38 96 THR A C 1
ATOM 734 O O . THR A 1 96 ? 33.683 11.940 -42.142 1.00 61.38 96 THR A O 1
ATOM 737 N N . ASN A 1 97 ? 33.795 13.335 -43.899 1.00 62.19 97 ASN A N 1
ATOM 738 C CA . ASN A 1 97 ? 32.719 14.234 -43.466 1.00 62.19 97 ASN A CA 1
ATOM 739 C C . ASN A 1 97 ? 31.319 13.615 -43.615 1.00 62.19 97 ASN A C 1
ATOM 741 O O . ASN A 1 97 ? 30.412 13.938 -42.852 1.00 62.19 97 ASN A O 1
ATOM 745 N N . ALA A 1 98 ? 31.108 12.745 -44.605 1.00 63.81 98 ALA A N 1
ATOM 746 C CA . ALA A 1 98 ? 29.866 11.984 -44.731 1.00 63.81 98 ALA A CA 1
ATOM 747 C C . ALA A 1 98 ? 29.773 10.896 -43.647 1.00 63.81 98 ALA A C 1
ATOM 749 O O . ALA A 1 98 ? 28.722 10.731 -43.025 1.00 63.81 98 ALA A O 1
ATOM 750 N N . ALA A 1 99 ? 30.890 10.215 -43.366 1.00 70.12 99 ALA A N 1
ATOM 751 C CA . ALA A 1 99 ? 30.982 9.239 -42.287 1.00 70.12 99 ALA A CA 1
ATOM 752 C C . ALA A 1 99 ? 30.783 9.888 -40.905 1.00 70.12 99 ALA A C 1
ATOM 754 O O . ALA A 1 99 ? 29.996 9.376 -40.111 1.00 70.12 99 ALA A O 1
ATOM 755 N N . SER A 1 100 ? 31.402 11.042 -40.631 1.00 76.50 100 SER A N 1
ATOM 756 C CA . SER A 1 100 ? 31.248 11.739 -39.345 1.00 76.50 100 SER A CA 1
ATOM 757 C C . SER A 1 100 ? 29.807 12.177 -39.086 1.00 76.50 100 SER A C 1
ATOM 759 O O . SER A 1 100 ? 29.274 11.891 -38.019 1.00 76.50 100 SER A O 1
ATOM 761 N N . LYS A 1 101 ? 29.116 12.733 -40.093 1.00 79.56 101 LYS A N 1
ATOM 762 C CA . LYS A 1 101 ? 27.691 13.092 -39.980 1.00 79.56 101 LYS A CA 1
ATOM 763 C C . LYS A 1 101 ? 26.824 11.886 -39.615 1.00 79.56 101 LYS A C 1
ATOM 765 O O . LYS A 1 101 ? 25.948 11.999 -38.766 1.00 79.56 101 LYS A O 1
ATOM 770 N N . SER A 1 102 ? 27.067 10.726 -40.229 1.00 81.50 102 SER A N 1
ATOM 771 C CA . SER A 1 102 ? 26.313 9.501 -39.922 1.00 81.50 102 SER A CA 1
ATOM 772 C C . SER A 1 102 ? 26.581 8.969 -38.509 1.00 81.50 102 SER A C 1
ATOM 774 O O . SER A 1 102 ? 25.655 8.506 -37.844 1.00 81.50 102 SER A O 1
ATOM 776 N N . ILE A 1 103 ? 27.819 9.106 -38.021 1.00 88.06 103 ILE A N 1
ATOM 777 C CA . ILE A 1 103 ? 28.204 8.756 -36.650 1.00 88.06 103 ILE A CA 1
ATOM 778 C C . ILE A 1 103 ? 27.504 9.686 -35.653 1.00 88.06 103 ILE A C 1
ATOM 780 O O . ILE A 1 103 ? 26.937 9.202 -34.677 1.00 88.06 103 ILE A O 1
ATOM 784 N N . ASP A 1 104 ? 27.437 10.990 -35.932 1.00 87.31 104 ASP A N 1
ATOM 785 C CA . ASP A 1 104 ? 26.729 11.956 -35.084 1.00 87.31 104 ASP A CA 1
ATOM 786 C C . ASP A 1 104 ? 25.227 11.645 -34.983 1.00 87.31 104 ASP A C 1
ATOM 788 O O . ASP A 1 104 ? 24.633 11.760 -33.908 1.00 87.31 104 ASP A O 1
ATOM 792 N N . PHE A 1 105 ? 24.599 11.208 -36.080 1.00 89.00 105 PHE A N 1
ATOM 793 C CA . PHE A 1 105 ? 23.211 10.734 -36.058 1.00 89.00 105 PHE A CA 1
ATOM 794 C C . PHE A 1 105 ? 23.047 9.443 -35.246 1.00 89.00 105 PHE A C 1
ATOM 796 O O . PHE A 1 105 ? 22.063 9.313 -34.517 1.00 89.00 105 PHE A O 1
ATOM 803 N N . LEU A 1 106 ? 24.008 8.517 -35.313 1.00 92.81 106 LEU A N 1
ATOM 804 C CA . LEU A 1 106 ? 23.991 7.290 -34.514 1.00 92.81 106 LEU A CA 1
ATOM 805 C C . LEU A 1 106 ? 24.124 7.589 -33.017 1.00 92.81 106 LEU A C 1
ATOM 807 O O . LEU A 1 106 ? 23.380 7.034 -32.213 1.00 92.81 106 LEU A O 1
ATOM 811 N N . ILE A 1 107 ? 25.030 8.498 -32.649 1.00 93.38 107 ILE A N 1
ATOM 812 C CA . ILE A 1 107 ? 25.238 8.932 -31.262 1.00 93.38 107 ILE A CA 1
ATOM 813 C C . ILE A 1 107 ? 23.963 9.588 -30.727 1.00 93.38 107 ILE A C 1
ATOM 815 O O . ILE A 1 107 ? 23.494 9.226 -29.648 1.00 93.38 107 ILE A O 1
ATOM 819 N N . LYS A 1 108 ? 23.345 10.487 -31.505 1.00 93.69 108 LYS A N 1
ATOM 820 C CA . LYS A 1 108 ? 22.054 11.103 -31.153 1.00 93.69 108 LYS A CA 1
ATOM 821 C C . LYS A 1 108 ? 20.945 10.056 -31.001 1.00 93.69 108 LYS A C 1
ATOM 823 O O . LYS A 1 108 ? 20.161 10.132 -30.059 1.00 93.69 108 LYS A O 1
ATOM 828 N N . GLY A 1 109 ? 20.912 9.053 -31.879 1.00 95.12 109 GLY A N 1
ATOM 829 C CA . GLY A 1 109 ? 19.969 7.937 -31.803 1.00 95.12 109 GLY A CA 1
ATOM 830 C C . GLY A 1 109 ? 20.161 7.073 -30.554 1.00 95.12 109 GLY A C 1
ATOM 831 O O . GLY A 1 109 ? 19.186 6.763 -29.874 1.00 95.12 109 GLY A O 1
ATOM 832 N N . ILE A 1 110 ? 21.406 6.742 -30.203 1.00 95.69 110 ILE A N 1
ATOM 833 C CA . ILE A 1 110 ? 21.752 5.983 -28.991 1.00 95.69 110 ILE A CA 1
ATOM 834 C C . ILE A 1 110 ? 21.350 6.753 -27.734 1.00 95.69 110 ILE A C 1
ATOM 836 O O . ILE A 1 110 ? 20.847 6.152 -26.790 1.00 95.69 110 ILE A O 1
ATOM 840 N N . TRP A 1 111 ? 21.513 8.076 -27.726 1.00 95.44 111 TRP A N 1
ATOM 841 C CA . TRP A 1 111 ? 21.117 8.912 -26.593 1.00 95.44 111 TRP A CA 1
ATOM 842 C C . TRP A 1 111 ? 19.601 8.910 -26.372 1.00 95.44 111 TRP A C 1
ATOM 844 O O . TRP A 1 111 ? 19.130 8.700 -25.255 1.00 95.44 111 TRP A O 1
ATOM 854 N N . ILE A 1 112 ? 18.827 9.054 -27.450 1.00 95.12 112 ILE A N 1
ATOM 855 C CA . ILE A 1 112 ? 17.360 8.966 -27.403 1.00 95.12 112 ILE A CA 1
ATOM 856 C C . ILE A 1 112 ? 16.920 7.558 -26.986 1.00 95.12 112 ILE A C 1
ATOM 858 O O . ILE A 1 112 ? 16.025 7.402 -26.159 1.00 95.12 112 ILE A O 1
ATOM 862 N N . PHE A 1 113 ? 17.575 6.522 -27.507 1.00 94.94 113 PHE A N 1
ATOM 863 C CA . PHE A 1 113 ? 17.291 5.137 -27.145 1.00 94.94 113 PHE A CA 1
ATOM 864 C C . PHE A 1 113 ? 17.586 4.853 -25.665 1.00 94.94 113 PHE A C 1
ATOM 866 O O . PHE A 1 113 ? 16.770 4.234 -24.982 1.00 94.94 113 PHE A O 1
ATOM 873 N N . ALA A 1 114 ? 18.703 5.361 -25.141 1.00 93.19 114 ALA A N 1
ATOM 874 C CA . ALA A 1 114 ? 19.045 5.269 -23.726 1.00 93.19 114 ALA A CA 1
ATOM 875 C C . ALA A 1 114 ? 18.006 5.982 -22.848 1.00 93.19 114 ALA A C 1
ATOM 877 O O . ALA A 1 114 ? 17.570 5.431 -21.838 1.00 93.19 114 ALA A O 1
ATOM 878 N N . PHE A 1 115 ? 17.538 7.162 -23.264 1.00 95.69 115 PHE A N 1
ATOM 879 C CA . PHE A 1 115 ? 16.472 7.876 -22.564 1.00 95.69 115 PHE A CA 1
ATOM 880 C C . PHE A 1 115 ? 15.160 7.077 -22.541 1.00 95.69 115 PHE A C 1
ATOM 882 O O . PHE A 1 115 ? 14.523 6.949 -21.496 1.00 95.69 115 PHE A O 1
ATOM 889 N N . ILE A 1 116 ? 14.784 6.465 -23.667 1.00 94.62 116 ILE A N 1
ATOM 890 C CA . ILE A 1 116 ? 13.595 5.605 -23.757 1.00 94.62 116 ILE A CA 1
ATOM 891 C C . ILE A 1 116 ? 13.729 4.373 -22.853 1.00 94.62 116 ILE A C 1
ATOM 893 O O . ILE A 1 116 ? 12.742 3.966 -22.243 1.00 94.62 116 ILE A O 1
ATOM 897 N N . LEU A 1 117 ? 14.924 3.788 -22.722 1.00 90.94 117 LEU A N 1
ATOM 898 C CA . LEU A 1 117 ? 15.153 2.669 -21.802 1.00 90.94 117 LEU A CA 1
ATOM 899 C C . LEU A 1 117 ? 14.983 3.079 -20.337 1.00 90.94 117 LEU A C 1
ATOM 901 O O . LEU A 1 117 ? 14.364 2.333 -19.580 1.00 90.94 117 LEU A O 1
ATOM 905 N N . ILE A 1 118 ? 15.459 4.263 -19.946 1.00 92.38 118 ILE A N 1
ATOM 906 C CA . ILE A 1 118 ? 15.241 4.804 -18.595 1.00 92.38 118 ILE A CA 1
ATOM 907 C C . ILE A 1 118 ? 13.747 5.035 -18.357 1.00 92.38 118 ILE A C 1
ATOM 909 O O . ILE A 1 118 ? 13.206 4.606 -17.340 1.00 92.38 118 ILE A O 1
ATOM 913 N N . LEU A 1 119 ? 13.056 5.647 -19.320 1.00 92.06 119 LEU A N 1
ATOM 914 C CA . LEU A 1 119 ? 11.618 5.875 -19.229 1.00 92.06 119 LEU A CA 1
ATOM 915 C C . LEU A 1 119 ? 10.853 4.549 -19.113 1.00 92.06 119 LEU A C 1
ATOM 917 O O . LEU A 1 119 ? 9.984 4.401 -18.257 1.00 92.06 119 LEU A O 1
ATOM 921 N N . ARG A 1 120 ? 11.218 3.548 -19.920 1.00 90.31 120 ARG A N 1
ATOM 922 C CA . ARG A 1 120 ? 10.634 2.208 -19.840 1.00 90.31 120 ARG A CA 1
ATOM 923 C C . ARG A 1 120 ? 10.944 1.532 -18.507 1.00 90.31 120 ARG A C 1
ATOM 925 O O . ARG A 1 120 ? 10.080 0.837 -18.000 1.00 90.31 120 ARG A O 1
ATOM 932 N N . LEU A 1 121 ? 12.110 1.746 -17.908 1.00 88.75 121 LEU A N 1
ATOM 933 C CA . LEU A 1 121 ? 12.435 1.199 -16.589 1.00 88.75 121 LEU A CA 1
ATOM 934 C C . LEU A 1 121 ? 11.586 1.826 -15.471 1.00 88.75 121 LEU A C 1
ATOM 936 O O . LEU A 1 121 ? 11.176 1.135 -14.540 1.00 88.75 121 LEU A O 1
ATOM 940 N N . ILE A 1 122 ? 11.301 3.125 -15.573 1.00 89.50 122 ILE A N 1
ATOM 941 C CA . ILE A 1 122 ? 10.488 3.848 -14.587 1.00 89.50 122 ILE A CA 1
ATOM 942 C C . ILE A 1 122 ? 9.005 3.468 -14.713 1.00 89.50 122 ILE A C 1
ATOM 944 O O . ILE A 1 122 ? 8.351 3.254 -13.693 1.00 89.50 122 ILE A O 1
ATOM 948 N N . PHE A 1 123 ? 8.492 3.364 -15.947 1.00 85.44 123 PHE A N 1
ATOM 949 C CA . PHE A 1 123 ? 7.057 3.226 -16.235 1.00 85.44 123 PHE A CA 1
ATOM 950 C C . PHE A 1 123 ? 6.587 1.827 -16.672 1.00 85.44 123 PHE A C 1
ATOM 952 O O . PHE A 1 123 ? 5.383 1.615 -16.797 1.00 85.44 123 PHE A O 1
ATOM 959 N N . SER A 1 124 ? 7.474 0.866 -16.949 1.00 87.06 124 SER A N 1
ATOM 960 C CA . SER A 1 124 ? 7.042 -0.507 -17.257 1.00 87.06 124 SER A CA 1
ATOM 961 C C . SER A 1 124 ? 6.361 -1.132 -16.039 1.00 87.06 124 SER A C 1
ATOM 963 O O . SER A 1 124 ? 6.719 -0.828 -14.904 1.00 87.06 124 SER A O 1
ATOM 965 N N . GLY A 1 125 ? 5.414 -2.045 -16.269 1.00 73.12 125 GLY A N 1
ATOM 966 C CA . GLY A 1 125 ? 4.889 -2.898 -15.197 1.00 73.12 125 GLY A CA 1
ATOM 967 C C . GLY A 1 125 ? 6.044 -3.654 -14.536 1.00 73.12 125 GLY A C 1
ATOM 968 O O . GLY A 1 125 ? 6.880 -4.217 -15.250 1.00 73.12 125 GLY A O 1
ATOM 969 N N . GLY A 1 126 ? 6.135 -3.590 -13.206 1.00 75.56 126 GLY A N 1
ATOM 970 C CA . GLY A 1 126 ? 7.300 -4.043 -12.437 1.00 75.56 126 GLY A CA 1
ATOM 971 C C . GLY A 1 126 ? 8.479 -3.059 -12.374 1.00 75.56 126 GLY A C 1
ATOM 972 O O . GLY A 1 126 ? 9.566 -3.436 -11.941 1.00 75.56 126 GLY A O 1
ATOM 973 N N . GLY A 1 127 ? 8.299 -1.820 -12.832 1.00 85.06 127 GLY A N 1
ATOM 974 C CA . GLY A 1 127 ? 9.272 -0.740 -12.704 1.00 85.06 127 GLY A CA 1
ATOM 975 C C . GLY A 1 127 ? 9.304 -0.123 -11.304 1.00 85.06 127 GLY A C 1
ATOM 976 O O . GLY A 1 127 ? 8.595 -0.527 -10.382 1.00 85.06 127 GLY A O 1
ATOM 977 N N . VAL A 1 128 ? 10.126 0.912 -11.150 1.00 84.44 128 VAL A N 1
ATOM 978 C CA . VAL A 1 128 ? 10.367 1.568 -9.853 1.00 84.44 128 VAL A CA 1
ATOM 979 C C . VAL A 1 128 ? 9.095 2.209 -9.281 1.00 84.44 128 VAL A C 1
ATOM 981 O O . VAL A 1 128 ? 8.850 2.120 -8.080 1.00 84.44 128 VAL A O 1
ATOM 984 N N . LEU A 1 129 ? 8.261 2.826 -10.126 1.00 83.50 129 LEU A N 1
ATOM 985 C CA . LEU A 1 129 ? 6.998 3.425 -9.679 1.00 83.50 129 LEU A CA 1
ATOM 986 C C . LEU A 1 129 ? 6.033 2.376 -9.126 1.00 83.50 129 LEU A C 1
ATOM 988 O O . LEU A 1 129 ? 5.448 2.577 -8.063 1.00 83.50 129 LEU A O 1
ATOM 992 N N . ASP A 1 130 ? 5.905 1.253 -9.827 1.00 87.38 130 ASP A N 1
ATOM 993 C CA . ASP A 1 130 ? 5.044 0.142 -9.430 1.00 87.38 130 ASP A CA 1
ATOM 994 C C . ASP A 1 130 ? 5.513 -0.459 -8.097 1.00 87.38 130 ASP A C 1
ATOM 996 O O . ASP A 1 130 ? 4.716 -0.657 -7.184 1.00 87.38 130 ASP A O 1
ATOM 1000 N N . TYR A 1 131 ? 6.832 -0.601 -7.913 1.00 88.25 131 TYR A N 1
ATOM 1001 C CA . TYR A 1 131 ? 7.420 -1.021 -6.641 1.00 88.25 131 TYR A CA 1
ATOM 1002 C C . TYR A 1 131 ? 7.057 -0.083 -5.482 1.00 88.25 131 TYR A C 1
ATOM 1004 O O . TYR A 1 131 ? 6.645 -0.547 -4.420 1.00 88.25 131 TYR A O 1
ATOM 1012 N N . TYR A 1 132 ? 7.156 1.239 -5.663 1.00 88.12 132 TYR A N 1
ATOM 1013 C CA . TYR A 1 132 ? 6.786 2.184 -4.603 1.00 88.12 132 TYR A CA 1
ATOM 1014 C C . TYR A 1 132 ? 5.284 2.188 -4.310 1.00 88.12 132 TYR A C 1
ATOM 1016 O O . TYR A 1 132 ? 4.893 2.308 -3.146 1.00 88.12 132 TYR A O 1
ATOM 1024 N N . HIS A 1 133 ? 4.437 2.040 -5.331 1.00 85.69 133 HIS A N 1
ATOM 1025 C CA . HIS A 1 133 ? 2.997 1.891 -5.132 1.00 85.69 133 HIS A CA 1
ATOM 1026 C C . HIS A 1 133 ? 2.665 0.606 -4.374 1.00 85.69 133 HIS A C 1
ATOM 1028 O O . HIS A 1 133 ? 1.906 0.642 -3.405 1.00 85.69 133 HIS A O 1
ATOM 1034 N N . GLN A 1 134 ? 3.284 -0.509 -4.756 1.00 88.25 134 GLN A N 1
ATOM 1035 C CA . GLN A 1 134 ? 3.073 -1.796 -4.112 1.00 88.25 134 GLN A CA 1
ATOM 1036 C C . GLN A 1 134 ? 3.614 -1.815 -2.679 1.00 88.25 134 GLN A C 1
ATOM 1038 O O . GLN A 1 134 ? 2.955 -2.347 -1.790 1.00 88.25 134 GLN A O 1
ATOM 1043 N N . GLN A 1 135 ? 4.749 -1.159 -2.421 1.00 91.06 135 GLN A N 1
ATOM 1044 C CA . GLN A 1 135 ? 5.298 -1.001 -1.076 1.00 91.06 135 GLN A CA 1
ATOM 1045 C C . GLN A 1 135 ? 4.358 -0.192 -0.178 1.00 91.06 135 GLN A C 1
ATOM 1047 O O . GLN A 1 135 ? 4.121 -0.585 0.962 1.00 91.06 135 GLN A O 1
ATOM 1052 N N . LYS A 1 136 ? 3.787 0.912 -0.678 1.00 90.00 136 LYS A N 1
ATOM 1053 C CA . LYS A 1 136 ? 2.800 1.700 0.077 1.00 90.00 136 LYS A CA 1
ATOM 1054 C C . LYS A 1 136 ? 1.551 0.882 0.395 1.00 90.00 136 LYS A C 1
ATOM 1056 O O . LYS A 1 136 ? 1.148 0.841 1.551 1.00 90.00 136 LYS A O 1
ATOM 1061 N N . ALA A 1 137 ? 1.000 0.186 -0.599 1.00 91.56 137 ALA A N 1
ATOM 1062 C CA . ALA A 1 137 ? -0.168 -0.671 -0.408 1.00 91.56 137 ALA A CA 1
ATOM 1063 C C . ALA A 1 137 ? 0.113 -1.804 0.593 1.00 91.56 137 ALA A C 1
ATOM 1065 O O . ALA A 1 137 ? -0.730 -2.134 1.420 1.00 91.56 137 ALA A O 1
ATOM 1066 N N . TYR A 1 138 ? 1.313 -2.385 0.555 1.00 91.94 138 TYR A N 1
ATOM 1067 C CA . TYR A 1 138 ? 1.713 -3.424 1.498 1.00 91.94 138 TYR A CA 1
ATOM 1068 C C . TYR A 1 138 ? 1.836 -2.891 2.932 1.00 91.94 138 TYR A C 1
ATOM 1070 O O . TYR A 1 138 ? 1.371 -3.537 3.868 1.00 91.94 138 TYR A O 1
ATOM 1078 N N . GLN A 1 139 ? 2.415 -1.701 3.107 1.00 92.50 139 GLN A N 1
ATOM 1079 C CA . GLN A 1 139 ? 2.532 -1.052 4.416 1.00 92.50 139 GLN A CA 1
ATOM 1080 C C . GLN A 1 139 ? 1.169 -0.667 4.995 1.00 92.50 139 GLN A C 1
ATOM 1082 O O . GLN A 1 139 ? 0.928 -0.892 6.176 1.00 92.50 139 GLN A O 1
ATOM 1087 N N . GLU A 1 140 ? 0.260 -0.152 4.168 1.00 94.38 140 GLU A N 1
ATOM 1088 C CA . GLU A 1 140 ? -1.120 0.130 4.576 1.00 94.38 140 GLU A CA 1
ATOM 1089 C C . GLU A 1 140 ? -1.815 -1.147 5.061 1.00 94.38 140 GLU A C 1
ATOM 1091 O O . GLU A 1 140 ? -2.368 -1.173 6.155 1.00 94.38 140 GLU A O 1
ATOM 1096 N N . LYS A 1 141 ? -1.682 -2.253 4.316 1.00 93.25 141 LYS A N 1
ATOM 1097 C CA . LYS A 1 141 ? -2.252 -3.547 4.718 1.00 93.25 141 LYS A CA 1
ATOM 1098 C C . LYS A 1 141 ? -1.655 -4.080 6.014 1.00 93.25 141 LYS A C 1
ATOM 1100 O O . LYS A 1 141 ? -2.384 -4.640 6.825 1.00 93.25 141 LYS A O 1
ATOM 1105 N N . LEU A 1 142 ? -0.349 -3.926 6.222 1.00 93.62 142 LEU A N 1
ATOM 1106 C CA . LEU A 1 142 ? 0.281 -4.274 7.495 1.00 93.62 142 LEU A CA 1
ATOM 1107 C C . LEU A 1 142 ? -0.281 -3.430 8.644 1.00 93.62 142 LEU A C 1
ATOM 1109 O O . LEU A 1 142 ? -0.590 -3.985 9.696 1.00 93.62 142 LEU A O 1
ATOM 1113 N N . GLY A 1 143 ? -0.462 -2.126 8.421 1.00 94.31 143 GLY A N 1
ATOM 1114 C CA . GLY A 1 143 ? -1.129 -1.227 9.358 1.00 94.31 143 GLY A CA 1
ATOM 1115 C C . GLY A 1 143 ? -2.529 -1.723 9.719 1.00 94.31 143 GLY A C 1
ATOM 1116 O O . GLY A 1 143 ? -2.800 -1.942 10.899 1.00 94.31 143 GLY A O 1
ATOM 1117 N N . ASP A 1 144 ? -3.356 -2.015 8.711 1.00 94.19 144 ASP A N 1
ATOM 1118 C CA . ASP A 1 144 ? -4.708 -2.566 8.881 1.00 94.19 144 ASP A CA 1
ATOM 1119 C C . ASP A 1 144 ? -4.697 -3.857 9.721 1.00 94.19 144 ASP A C 1
AT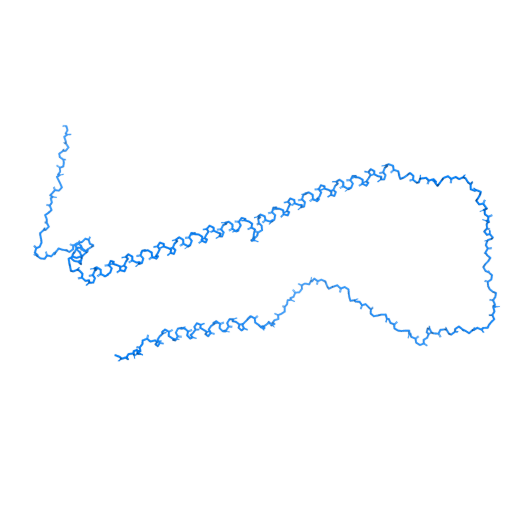OM 1121 O O . ASP A 1 144 ? -5.520 -4.045 10.614 1.00 94.19 144 ASP A O 1
ATOM 1125 N N . PHE A 1 145 ? -3.750 -4.771 9.481 1.00 93.25 145 PHE A N 1
ATOM 1126 C CA . PHE A 1 145 ? -3.658 -6.004 10.270 1.00 93.25 145 PHE A CA 1
ATOM 1127 C C . PHE A 1 145 ? -3.296 -5.743 11.731 1.00 93.25 145 PHE A C 1
ATOM 1129 O O . PHE A 1 145 ? -3.815 -6.420 12.621 1.00 93.25 145 PHE A O 1
ATOM 1136 N N . THR A 1 146 ? -2.411 -4.779 11.989 1.00 94.12 146 THR A N 1
ATOM 1137 C CA . THR A 1 146 ? -2.039 -4.423 13.362 1.00 94.12 146 THR A CA 1
ATOM 1138 C C . THR A 1 146 ? -3.182 -3.742 14.106 1.00 94.12 146 THR A C 1
ATOM 1140 O O . THR A 1 146 ? -3.443 -4.119 15.247 1.00 94.12 146 THR A O 1
ATOM 1143 N N . SER A 1 147 ? -3.910 -2.816 13.469 1.00 95.88 147 SER A N 1
ATOM 1144 C CA . SER A 1 147 ? -5.058 -2.148 14.092 1.00 95.88 147 SER A CA 1
ATOM 1145 C C . SER A 1 147 ? -6.176 -3.142 14.395 1.00 95.88 147 SER A C 1
ATOM 1147 O O . SER A 1 147 ? -6.611 -3.229 15.539 1.00 95.88 147 SER A O 1
ATOM 1149 N N . ILE A 1 148 ? -6.544 -3.989 13.429 1.00 95.88 148 ILE A N 1
ATOM 1150 C CA . ILE A 1 148 ? -7.554 -5.040 13.620 1.00 95.88 148 ILE A CA 1
ATOM 1151 C C . ILE A 1 148 ? -7.123 -6.021 14.720 1.00 95.88 148 ILE A C 1
ATOM 1153 O O . ILE A 1 148 ? -7.951 -6.510 15.487 1.00 95.88 148 ILE A O 1
ATOM 1157 N N . GLY A 1 149 ? -5.829 -6.334 14.823 1.00 95.25 149 GLY A N 1
ATOM 1158 C CA . GLY A 1 149 ? -5.298 -7.168 15.901 1.00 95.25 149 GLY A CA 1
ATOM 1159 C C . GLY A 1 149 ? -5.514 -6.552 17.286 1.00 95.25 149 GLY A C 1
ATOM 1160 O O . GLY A 1 149 ? -5.949 -7.252 18.201 1.00 95.25 149 GLY A O 1
ATOM 1161 N N . ILE A 1 150 ? -5.248 -5.252 17.422 1.00 95.44 150 ILE A N 1
ATOM 1162 C CA . ILE A 1 150 ? -5.437 -4.494 18.666 1.00 95.44 150 ILE A CA 1
ATOM 1163 C C . ILE A 1 150 ? -6.928 -4.384 19.008 1.00 95.44 150 ILE A C 1
ATOM 1165 O O . ILE A 1 150 ? -7.313 -4.713 20.128 1.00 95.44 150 ILE A O 1
ATOM 1169 N N . GLU A 1 151 ? -7.772 -4.016 18.041 1.00 95.31 151 GLU A N 1
ATOM 1170 C CA . GLU A 1 151 ? -9.228 -3.932 18.215 1.00 95.31 151 GLU A CA 1
ATOM 1171 C C . GLU A 1 151 ? -9.817 -5.281 18.643 1.00 95.31 151 GLU A C 1
ATOM 1173 O O . GLU A 1 151 ? -10.601 -5.358 19.585 1.00 95.31 151 GLU A O 1
ATOM 1178 N N . ASN A 1 152 ? -9.389 -6.381 18.018 1.00 95.50 152 ASN A N 1
ATOM 1179 C CA . ASN A 1 152 ? -9.832 -7.716 18.415 1.00 95.50 152 ASN A CA 1
ATOM 1180 C C . ASN A 1 152 ? -9.421 -8.066 19.851 1.00 95.50 152 ASN A C 1
ATOM 1182 O O . ASN A 1 152 ? -10.198 -8.695 20.568 1.00 95.50 152 ASN A O 1
ATOM 1186 N N . GLN A 1 153 ? -8.219 -7.681 20.290 1.00 95.94 153 GLN A N 1
ATOM 1187 C CA . GLN A 1 153 ? -7.796 -7.895 21.677 1.00 95.94 153 GLN A CA 1
ATOM 1188 C C . GLN A 1 153 ? -8.629 -7.066 22.657 1.00 95.94 153 GLN A C 1
ATOM 1190 O O . GLN A 1 153 ? -9.062 -7.590 23.684 1.00 95.94 153 GLN A O 1
ATOM 1195 N N . GLU A 1 154 ? -8.896 -5.803 22.332 1.00 96.12 154 GLU A N 1
ATOM 1196 C CA . GLU A 1 154 ? -9.745 -4.933 23.144 1.00 96.12 154 GLU A CA 1
ATOM 1197 C C . GLU A 1 154 ? -11.164 -5.496 23.265 1.00 96.12 154 GLU A C 1
ATOM 1199 O O . GLU A 1 154 ? -11.688 -5.609 24.375 1.00 96.12 154 GLU A O 1
ATOM 1204 N N . LEU A 1 155 ? -11.741 -5.961 22.154 1.00 92.19 155 LEU A N 1
ATOM 1205 C CA . LEU A 1 155 ? -13.047 -6.613 22.134 1.00 92.19 155 LEU A CA 1
ATOM 1206 C C . LEU A 1 155 ? -13.069 -7.889 22.972 1.00 92.19 155 LEU A C 1
ATOM 1208 O O . LEU A 1 155 ? -14.057 -8.149 23.652 1.00 92.19 155 LEU A O 1
ATOM 1212 N N . VAL A 1 156 ? -12.003 -8.695 22.963 1.00 95.44 156 VAL A N 1
ATOM 1213 C CA . VAL A 1 156 ? -11.915 -9.888 23.821 1.00 95.44 156 VAL A CA 1
ATOM 1214 C C . VAL A 1 156 ? -11.938 -9.491 25.297 1.00 95.44 156 VAL A C 1
ATOM 1216 O O . VAL A 1 156 ? -12.698 -10.078 26.070 1.00 95.44 156 VAL A O 1
ATOM 1219 N N . ILE A 1 157 ? -11.169 -8.469 25.675 1.00 94.06 157 ILE A N 1
ATOM 1220 C CA . ILE A 1 157 ? -11.134 -7.946 27.047 1.00 94.06 157 ILE A CA 1
ATOM 1221 C C . ILE A 1 157 ? -12.504 -7.378 27.442 1.00 94.06 157 ILE A C 1
ATOM 1223 O O . ILE A 1 157 ? -12.980 -7.602 28.557 1.00 94.06 157 ILE A O 1
ATOM 1227 N N . GLU A 1 158 ? -13.161 -6.640 26.549 1.00 90.50 158 GLU A N 1
ATOM 1228 C CA . GLU A 1 158 ? -14.509 -6.131 26.781 1.00 90.50 158 GLU A CA 1
ATOM 122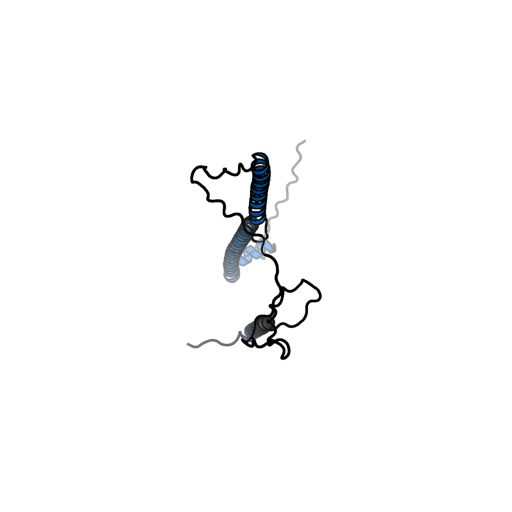9 C C . GLU A 1 158 ? -15.509 -7.275 26.955 1.00 90.50 158 GLU A C 1
ATOM 1231 O O . GLU A 1 158 ? -16.270 -7.282 27.920 1.00 90.50 158 GLU A O 1
ATOM 1236 N N . ASN A 1 159 ? -15.468 -8.289 26.093 1.00 89.50 159 ASN A N 1
ATOM 1237 C CA . ASN A 1 159 ? -16.355 -9.446 26.174 1.00 89.50 159 ASN A CA 1
ATOM 1238 C C . ASN A 1 159 ? -16.142 -10.222 27.484 1.00 89.50 159 ASN A C 1
ATOM 1240 O O . ASN A 1 159 ? -17.096 -10.662 28.125 1.00 89.50 159 ASN A O 1
ATOM 1244 N N . GLU A 1 160 ? -14.899 -10.323 27.955 1.00 93.25 160 GLU A N 1
ATOM 1245 C CA . GLU A 1 160 ? -14.594 -10.89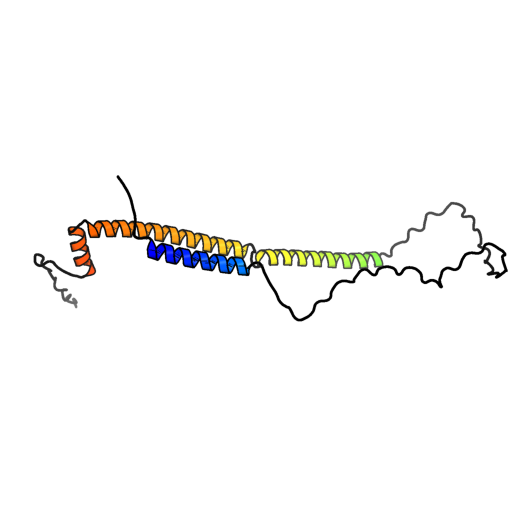9 29.262 1.00 93.25 160 GLU A CA 1
ATOM 1246 C C . GLU A 1 160 ? -15.206 -10.079 30.410 1.00 93.25 160 GLU A C 1
ATOM 1248 O O . GLU A 1 160 ? -15.829 -10.657 31.310 1.00 93.25 160 GLU A O 1
ATOM 1253 N N . LYS A 1 161 ? -15.120 -8.741 30.348 1.00 91.62 161 LYS A N 1
ATOM 1254 C CA . LYS A 1 161 ? -15.777 -7.832 31.307 1.00 91.62 161 LYS A CA 1
ATOM 1255 C C . LYS A 1 161 ? -17.297 -7.974 31.262 1.00 91.62 161 LYS A C 1
ATOM 1257 O O . LYS A 1 161 ? -17.922 -8.015 32.322 1.00 91.62 161 LYS A O 1
ATOM 1262 N N . ILE A 1 162 ? -17.890 -8.095 30.072 1.00 88.88 162 ILE A N 1
ATOM 1263 C CA . ILE A 1 162 ? -19.326 -8.350 29.900 1.00 88.88 162 ILE A CA 1
ATOM 1264 C C . ILE A 1 162 ? -19.694 -9.664 30.568 1.00 88.88 162 ILE A C 1
ATOM 1266 O O . ILE A 1 162 ? -20.667 -9.705 31.308 1.00 88.88 162 ILE A O 1
ATOM 1270 N N . ARG A 1 163 ? -18.931 -10.738 30.365 1.00 90.38 163 ARG A N 1
ATOM 1271 C CA . ARG A 1 163 ? -19.286 -12.055 30.911 1.00 90.38 163 ARG A CA 1
ATOM 1272 C C . ARG A 1 163 ? -19.206 -12.117 32.435 1.00 90.38 163 ARG A C 1
ATOM 1274 O O . ARG A 1 163 ? -20.078 -12.731 33.045 1.00 90.38 163 ARG A O 1
ATOM 1281 N N . HIS A 1 164 ? -18.203 -11.488 33.046 1.00 92.50 164 HIS A N 1
ATOM 1282 C CA . HIS A 1 164 ? -17.914 -11.691 34.471 1.00 92.50 164 HIS A CA 1
ATOM 1283 C C . HIS A 1 164 ? -18.396 -10.554 35.383 1.00 92.50 164 HIS A C 1
ATOM 1285 O O . HIS A 1 164 ? -18.584 -10.777 36.578 1.00 92.50 164 HIS A O 1
ATOM 1291 N N . ASN A 1 165 ? -18.643 -9.346 34.863 1.00 92.50 165 ASN A N 1
ATOM 1292 C CA . ASN A 1 165 ? -19.003 -8.192 35.688 1.00 92.50 165 ASN A CA 1
ATOM 1293 C C . ASN A 1 165 ? -20.460 -7.741 35.474 1.00 92.50 165 ASN A C 1
ATOM 1295 O O . ASN A 1 165 ? -20.785 -7.015 34.534 1.00 92.50 165 ASN A O 1
ATOM 1299 N N . LYS A 1 166 ? -21.340 -8.083 36.425 1.00 88.75 166 LYS A N 1
ATOM 1300 C CA . LYS A 1 166 ? -22.766 -7.699 36.405 1.00 88.75 166 LYS A CA 1
ATOM 1301 C C . LYS A 1 166 ? -22.999 -6.183 36.434 1.00 88.75 166 LYS A C 1
ATOM 1303 O O . LYS A 1 166 ? -23.972 -5.703 35.860 1.00 88.75 166 LYS A O 1
ATOM 1308 N N . ARG A 1 167 ? -22.121 -5.409 37.084 1.00 86.50 167 ARG A N 1
ATOM 1309 C CA . ARG A 1 167 ? -22.224 -3.939 37.116 1.00 86.50 167 ARG A CA 1
ATO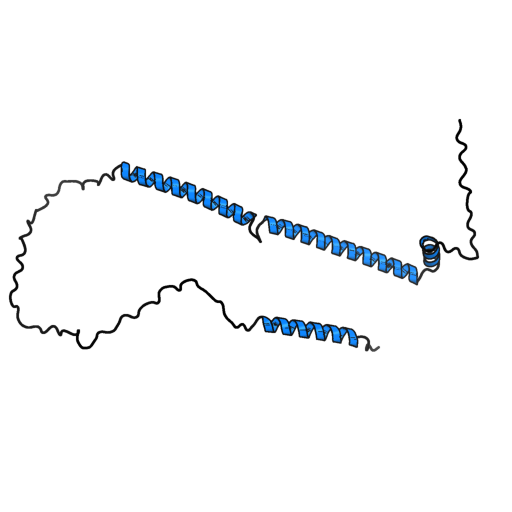M 1310 C C . ARG A 1 167 ? -21.937 -3.346 35.737 1.00 86.50 167 ARG A C 1
ATOM 1312 O O . ARG A 1 167 ? -22.605 -2.402 35.328 1.00 86.50 167 ARG A O 1
ATOM 1319 N N . PHE A 1 168 ? -20.977 -3.928 35.016 1.00 87.38 168 PHE A N 1
ATOM 1320 C CA . PHE A 1 168 ? -20.652 -3.539 33.644 1.00 87.38 168 PHE A CA 1
ATOM 1321 C C . PHE A 1 168 ? -21.780 -3.903 32.671 1.00 87.38 168 PHE A C 1
ATOM 1323 O O . PHE A 1 168 ? -22.170 -3.060 31.872 1.00 87.38 168 PHE A O 1
ATOM 1330 N N . GLN A 1 169 ? -22.386 -5.089 32.812 1.00 87.75 169 GLN A N 1
ATOM 1331 C CA . GLN A 1 169 ? -23.582 -5.475 32.048 1.00 87.75 169 GLN A CA 1
ATOM 1332 C C . GLN A 1 169 ? -24.738 -4.489 32.248 1.00 87.75 169 GLN A C 1
ATOM 1334 O O . GLN A 1 169 ? -25.295 -3.997 31.272 1.00 87.75 169 GLN A O 1
ATOM 1339 N N . LYS A 1 170 ? -25.073 -4.161 33.506 1.00 86.94 170 LYS A N 1
ATOM 1340 C CA . LYS A 1 170 ? -26.122 -3.175 33.814 1.00 86.94 170 LYS A CA 1
ATOM 1341 C C . LYS A 1 170 ? -25.817 -1.815 33.180 1.00 86.94 170 LYS A C 1
ATOM 1343 O O . LYS A 1 170 ? -26.704 -1.215 32.587 1.00 86.94 170 LYS A O 1
ATOM 1348 N N . LYS A 1 171 ? -24.559 -1.359 33.248 1.00 88.06 171 LYS A N 1
ATOM 1349 C CA . LYS A 1 171 ? -24.119 -0.107 32.616 1.00 88.06 171 LYS A CA 1
ATOM 1350 C C . LYS A 1 171 ? -24.276 -0.142 31.088 1.00 88.06 171 LYS A C 1
ATOM 1352 O O . LYS A 1 171 ? -24.839 0.790 30.535 1.00 88.06 171 LYS A O 1
ATOM 1357 N N . LEU A 1 172 ? -23.830 -1.206 30.420 1.00 87.56 172 LEU A N 1
ATOM 1358 C CA . LEU A 1 172 ? -23.966 -1.378 28.965 1.00 87.56 172 LEU A CA 1
ATOM 1359 C C . LEU A 1 172 ? -25.428 -1.401 28.515 1.00 87.56 172 LEU A C 1
ATOM 1361 O O . LEU A 1 172 ? -25.795 -0.739 27.550 1.00 87.56 172 LEU A O 1
ATOM 1365 N N . VAL A 1 173 ? -26.269 -2.146 29.232 1.00 88.56 173 VAL A N 1
ATOM 1366 C CA . VAL A 1 173 ? -27.710 -2.235 28.968 1.00 88.56 173 VAL A CA 1
ATOM 1367 C C . VAL A 1 173 ? -28.378 -0.869 29.150 1.00 88.56 173 VAL A C 1
ATOM 1369 O O . VAL A 1 173 ? -29.175 -0.457 28.311 1.00 88.56 173 VAL A O 1
ATOM 1372 N N . ARG A 1 174 ? -28.000 -0.118 30.186 1.00 86.75 174 ARG A N 1
ATOM 1373 C CA . ARG A 1 174 ? -28.470 1.254 30.396 1.00 86.75 174 ARG A CA 1
ATOM 1374 C C . ARG A 1 174 ? -28.029 2.196 29.273 1.00 86.75 174 ARG A C 1
ATOM 1376 O O . ARG A 1 174 ? -28.855 2.935 28.750 1.00 86.75 174 ARG A O 1
ATOM 1383 N N . ASP A 1 175 ? -26.751 2.163 28.902 1.00 87.06 175 ASP A N 1
ATOM 1384 C CA . ASP A 1 175 ? -26.154 3.123 27.967 1.00 87.06 175 ASP A CA 1
ATOM 1385 C C . ASP A 1 175 ? -26.567 2.846 26.500 1.00 87.06 175 ASP A C 1
ATOM 1387 O O . ASP A 1 175 ? -26.767 3.792 25.741 1.00 87.06 175 ASP A O 1
ATOM 1391 N N . HIS A 1 176 ? -26.746 1.578 26.095 1.00 86.94 176 HIS A N 1
ATOM 1392 C CA . HIS A 1 176 ? -27.106 1.213 24.711 1.00 86.94 176 HIS A CA 1
ATOM 1393 C C . HIS A 1 176 ? -28.581 0.883 24.487 1.00 86.94 176 HIS A C 1
ATOM 1395 O O . HIS A 1 176 ? -29.092 1.136 23.398 1.00 86.94 176 HIS A O 1
ATOM 1401 N N . LEU A 1 177 ? -29.265 0.297 25.473 1.00 85.44 177 LEU A N 1
ATOM 1402 C CA . LEU A 1 177 ? -30.673 -0.101 25.338 1.00 85.44 177 LEU A CA 1
ATOM 1403 C C . LEU A 1 177 ? -31.621 0.872 26.047 1.00 85.44 177 LEU A C 1
ATOM 1405 O O . LEU A 1 177 ? -32.834 0.737 25.912 1.00 85.44 177 LEU A O 1
ATOM 1409 N N . GLY A 1 178 ? -31.093 1.836 26.812 1.00 79.75 178 GLY A N 1
ATOM 1410 C CA . GLY A 1 178 ? -31.902 2.782 27.582 1.00 79.75 178 GLY A CA 1
ATOM 1411 C C . GLY A 1 178 ? -32.720 2.118 28.691 1.00 79.75 178 GLY A C 1
ATOM 1412 O O . GLY A 1 178 ? -33.683 2.707 29.177 1.00 79.75 178 GLY A O 1
ATOM 1413 N N . PHE A 1 179 ? -32.379 0.883 29.073 1.00 82.25 179 PHE A N 1
ATOM 1414 C CA . PHE A 1 179 ? -33.121 0.146 30.086 1.00 82.25 179 PHE A CA 1
ATOM 1415 C C . PHE A 1 179 ? -32.687 0.595 31.482 1.00 82.25 179 PHE A C 1
ATOM 1417 O O . PHE A 1 179 ? -31.501 0.586 31.817 1.00 82.25 179 PHE A O 1
ATOM 1424 N N . ILE A 1 180 ? -33.668 0.971 32.293 1.00 75.44 180 ILE A N 1
ATOM 1425 C CA . ILE A 1 180 ? -33.496 1.362 33.689 1.00 75.44 180 ILE A CA 1
ATOM 1426 C C . ILE A 1 180 ? -34.024 0.242 34.568 1.00 75.44 180 ILE A C 1
ATOM 1428 O O . ILE A 1 180 ? -35.086 -0.325 34.303 1.00 75.44 180 ILE A O 1
ATOM 1432 N N . ALA A 1 181 ? -33.242 -0.117 35.582 1.00 75.19 181 ALA A N 1
ATOM 1433 C CA . ALA A 1 181 ? -33.652 -1.133 36.531 1.00 75.19 181 ALA A CA 1
ATOM 1434 C C . ALA A 1 181 ? -34.841 -0.625 37.364 1.00 75.19 181 ALA A C 1
ATOM 1436 O O . ALA A 1 181 ? -35.012 0.574 37.562 1.00 75.19 181 ALA A O 1
ATOM 1437 N N . SER A 1 182 ? -35.679 -1.540 37.850 1.00 75.88 182 SER A N 1
ATOM 1438 C CA . SER A 1 182 ? -36.906 -1.209 38.593 1.00 75.88 182 SER A CA 1
ATOM 1439 C C . SER A 1 182 ? -36.668 -0.434 39.899 1.00 75.88 182 SER A C 1
ATOM 1441 O O . SER A 1 182 ? -37.609 0.116 40.459 1.00 75.88 182 SER A O 1
ATOM 1443 N N . ASP A 1 183 ? -35.432 -0.415 40.392 1.00 80.62 183 ASP A N 1
ATOM 1444 C CA . ASP A 1 183 ? -34.959 0.289 41.584 1.00 80.62 183 ASP A CA 1
ATOM 1445 C C . ASP A 1 183 ? -34.315 1.662 41.288 1.00 80.62 183 ASP A C 1
ATOM 1447 O O . ASP A 1 183 ? -33.887 2.350 42.213 1.00 80.62 183 ASP A O 1
ATOM 1451 N N . GLU A 1 184 ? -34.257 2.087 40.022 1.00 75.31 184 GLU A N 1
ATOM 1452 C CA . GLU A 1 184 ? -33.636 3.342 39.585 1.00 75.31 184 GLU A CA 1
ATOM 1453 C C . GLU A 1 184 ? -34.678 4.318 38.992 1.00 75.31 184 GLU A C 1
ATOM 1455 O O . GLU A 1 184 ? -35.614 3.918 38.302 1.00 75.31 184 GLU A O 1
ATOM 1460 N N . PHE A 1 185 ? -34.518 5.627 39.236 1.00 78.12 185 PHE A N 1
ATOM 1461 C CA . PHE A 1 185 ? -35.450 6.666 38.766 1.00 78.12 185 PHE A CA 1
ATOM 1462 C C . PHE A 1 185 ? -34.794 7.571 37.715 1.00 78.12 185 PHE A C 1
ATOM 1464 O O . PHE A 1 185 ? -33.695 8.086 37.925 1.00 78.12 185 PHE A O 1
ATOM 1471 N N . LEU A 1 186 ? -35.484 7.816 36.595 1.00 78.31 186 LEU A N 1
ATOM 1472 C CA . LEU A 1 186 ? -35.049 8.774 35.576 1.00 78.31 186 LEU A CA 1
ATOM 1473 C C . LEU A 1 186 ? -35.607 10.169 35.897 1.00 78.31 186 LEU A C 1
ATOM 1475 O O . LEU A 1 186 ? -36.812 10.398 35.818 1.00 78.31 186 LEU A O 1
ATOM 1479 N N . ILE A 1 187 ? -34.732 11.118 36.232 1.00 78.31 187 ILE A N 1
ATOM 1480 C CA . ILE A 1 187 ? -35.119 12.515 36.467 1.00 78.31 187 ILE A CA 1
ATOM 1481 C C . ILE A 1 187 ? -34.988 13.285 35.147 1.00 78.31 187 ILE A C 1
ATOM 1483 O O . ILE A 1 187 ? -33.886 13.620 34.714 1.00 78.31 187 ILE A O 1
ATOM 1487 N N . LEU A 1 188 ? -36.118 13.564 34.491 1.00 80.38 188 LEU A N 1
ATOM 1488 C CA . LEU A 1 188 ? -36.174 14.436 33.315 1.00 80.38 188 LEU A CA 1
ATOM 1489 C C . LEU A 1 188 ? -36.252 15.894 33.762 1.00 80.38 188 LEU A C 1
ATOM 1491 O O . LEU A 1 188 ? -37.273 16.339 34.285 1.00 80.38 188 LEU A O 1
ATOM 1495 N N . PHE A 1 189 ? -35.194 16.663 33.513 1.00 84.50 189 PHE A N 1
ATOM 1496 C CA . PHE A 1 189 ? -35.265 18.109 33.682 1.00 84.50 189 PHE A CA 1
ATOM 1497 C C . PHE A 1 189 ? -36.025 18.725 32.500 1.00 84.50 189 PHE A C 1
ATOM 1499 O O . PHE A 1 189 ? -35.649 18.492 31.346 1.00 84.50 189 PHE A O 1
ATOM 1506 N N . PRO A 1 190 ? -37.089 19.514 32.742 1.00 80.94 190 PRO A N 1
ATOM 1507 C CA . PRO A 1 190 ? -37.796 20.189 31.666 1.00 80.94 190 PRO A CA 1
ATOM 1508 C C . PRO A 1 190 ? -36.827 21.138 30.959 1.00 80.94 190 PRO A C 1
ATOM 1510 O O . PRO A 1 190 ? -36.216 22.005 31.586 1.00 80.94 190 PRO A O 1
ATOM 1513 N N . LYS A 1 191 ? -36.681 20.981 29.638 1.00 72.69 191 LYS A N 1
ATOM 1514 C CA . LYS A 1 191 ? -35.888 21.896 28.813 1.00 72.69 191 LYS A CA 1
ATOM 1515 C C . LYS A 1 191 ? -36.549 23.268 28.894 1.00 72.69 191 LYS A C 1
ATOM 1517 O O . LYS A 1 191 ? -37.601 23.490 28.293 1.00 72.69 191 LYS A O 1
ATOM 1522 N N . GLY A 1 192 ? -35.966 24.153 29.700 1.00 69.31 192 GLY A N 1
ATOM 1523 C CA . GLY A 1 192 ? -36.492 25.486 29.944 1.00 69.31 192 GLY A CA 1
ATOM 1524 C C . GLY A 1 192 ? -36.813 26.173 28.622 1.00 69.31 192 GLY A C 1
ATOM 1525 O O . GLY A 1 192 ? -35.961 26.265 27.736 1.00 69.31 192 GLY A O 1
ATOM 1526 N N . LYS A 1 193 ? -38.055 26.647 28.477 1.00 62.91 193 LYS A N 1
ATOM 1527 C CA . LYS A 1 193 ? -38.399 27.620 27.442 1.00 62.91 193 LYS A CA 1
ATOM 1528 C C . LYS A 1 193 ? -37.606 28.875 27.783 1.00 62.91 193 LYS A C 1
ATOM 1530 O O . LYS A 1 193 ? -38.037 29.661 28.622 1.00 62.91 193 LYS A O 1
ATOM 1535 N N . GLY A 1 194 ? -36.413 29.004 27.204 1.00 60.97 194 GLY A N 1
ATOM 1536 C CA . GLY A 1 194 ? -35.616 30.216 27.297 1.00 60.97 194 GLY A CA 1
ATOM 1537 C C . GLY A 1 194 ? -36.510 31.379 26.900 1.00 60.97 194 GLY A C 1
ATOM 1538 O O . GLY A 1 194 ? -36.941 31.466 25.750 1.00 60.97 194 GLY A O 1
ATOM 1539 N N . LYS A 1 195 ? -36.863 32.221 27.875 1.00 59.69 195 LYS A N 1
ATOM 1540 C CA . LYS A 1 195 ? -37.487 33.509 27.608 1.00 59.69 195 LYS A CA 1
ATOM 1541 C C . LYS A 1 195 ? -36.526 34.236 26.671 1.00 59.69 195 LYS A C 1
ATOM 1543 O O . LYS A 1 195 ? -35.411 34.550 27.078 1.00 59.69 195 LYS A O 1
ATOM 1548 N N . LYS A 1 196 ? -36.927 34.447 25.416 1.00 60.22 196 LYS A N 1
ATOM 1549 C CA . LYS A 1 196 ? -36.277 35.446 24.568 1.00 60.22 196 LYS A CA 1
ATOM 1550 C C . LYS A 1 196 ? -36.500 36.777 25.281 1.00 60.22 196 LYS A C 1
ATOM 1552 O O . LYS A 1 196 ? -37.639 37.231 25.346 1.00 60.22 196 LYS A O 1
ATOM 1557 N N . SER A 1 197 ? -35.455 37.324 25.899 1.00 56.34 197 SER A N 1
ATOM 1558 C CA . SER A 1 197 ? -35.464 38.724 26.305 1.00 56.34 197 SER A CA 1
ATOM 1559 C C . SER A 1 197 ? -35.572 39.544 25.023 1.00 56.34 197 SER A C 1
ATOM 1561 O O . SER A 1 197 ? -34.697 39.444 24.159 1.00 56.34 197 SER A O 1
ATOM 1563 N N . ILE A 1 198 ? -36.696 40.239 24.880 1.00 51.62 198 ILE A N 1
ATOM 1564 C CA . ILE A 1 198 ? -36.856 41.376 23.971 1.00 51.62 198 ILE A CA 1
ATOM 1565 C C . ILE A 1 198 ? -36.180 42.570 24.638 1.00 51.62 198 ILE A C 1
ATOM 1567 O O . ILE A 1 198 ? -36.317 42.667 25.881 1.00 51.62 198 ILE A O 1
#